Protein AF-A0A6N8UIS8-F1 (afdb_monomer)

Mean predicted aligned error: 8.85 Å

pLDDT: mean 85.46, std 16.37, range [33.53, 98.69]

Structure (mmCIF, N/CA/C/O backbone):
data_AF-A0A6N8UIS8-F1
#
_entry.id   AF-A0A6N8UIS8-F1
#
loop_
_atom_site.group_PDB
_atom_site.id
_atom_site.type_symbol
_atom_site.label_atom_id
_atom_site.label_alt_id
_atom_site.label_comp_id
_atom_site.label_asym_id
_atom_site.label_entity_id
_atom_site.label_seq_id
_atom_site.pdbx_PDB_ins_code
_atom_site.Cartn_x
_atom_site.Cartn_y
_atom_site.Cartn_z
_atom_site.occupancy
_atom_site.B_iso_or_equiv
_atom_site.auth_seq_id
_atom_site.auth_comp_id
_atom_site.auth_asym_id
_atom_site.auth_atom_id
_atom_site.pdbx_PDB_model_num
ATOM 1 N N . MET A 1 1 ? -52.524 -21.883 -40.707 1.00 40.09 1 MET A N 1
ATOM 2 C CA . MET A 1 1 ? -51.375 -22.207 -39.832 1.00 40.09 1 MET A CA 1
ATOM 3 C C . MET A 1 1 ? -50.429 -21.018 -39.835 1.00 40.09 1 MET A C 1
ATOM 5 O O . MET A 1 1 ? -49.731 -20.832 -40.816 1.00 40.09 1 MET A O 1
ATOM 9 N N . CYS A 1 2 ? -50.444 -20.188 -38.792 1.00 39.31 2 CYS A N 1
ATOM 10 C CA . CYS A 1 2 ? -49.499 -19.081 -38.638 1.00 39.31 2 CYS A CA 1
ATOM 11 C C . CYS A 1 2 ? -48.932 -19.180 -37.218 1.00 39.31 2 CYS A C 1
ATOM 13 O O . CYS A 1 2 ? -49.672 -19.015 -36.251 1.00 39.31 2 CYS A O 1
ATOM 15 N N . LYS A 1 3 ? -47.664 -19.587 -37.096 1.00 37.84 3 LYS A N 1
ATOM 16 C CA . LYS A 1 3 ? -46.966 -19.704 -35.810 1.00 37.84 3 LYS A CA 1
ATOM 17 C C . LYS A 1 3 ? -46.517 -18.307 -35.385 1.00 37.84 3 LYS A C 1
ATOM 19 O O . LYS A 1 3 ? -45.746 -17.675 -36.098 1.00 37.84 3 LYS A O 1
ATOM 24 N N . LEU A 1 4 ? -47.013 -17.848 -34.240 1.00 39.16 4 LEU A N 1
ATOM 25 C CA . LEU A 1 4 ? -46.563 -16.630 -33.574 1.00 39.16 4 LEU A CA 1
ATOM 26 C C . LEU A 1 4 ? -45.299 -16.974 -32.768 1.00 39.16 4 LEU A C 1
ATOM 28 O O . LEU A 1 4 ? -45.352 -17.820 -31.876 1.00 39.16 4 LEU A O 1
ATOM 32 N N . LEU A 1 5 ? -44.161 -16.376 -33.123 1.00 39.09 5 LEU A N 1
ATOM 33 C CA . LEU A 1 5 ? -42.883 -16.547 -32.431 1.00 39.09 5 LEU A CA 1
ATOM 34 C C . LEU A 1 5 ? -42.758 -15.447 -31.364 1.00 39.09 5 LEU A C 1
ATOM 36 O O . LEU A 1 5 ? -42.741 -14.266 -31.703 1.00 39.09 5 LEU A O 1
ATOM 40 N N . TRP A 1 6 ? -42.689 -15.822 -30.087 1.00 38.41 6 TRP A N 1
ATOM 41 C CA . TRP A 1 6 ? -42.387 -14.900 -28.990 1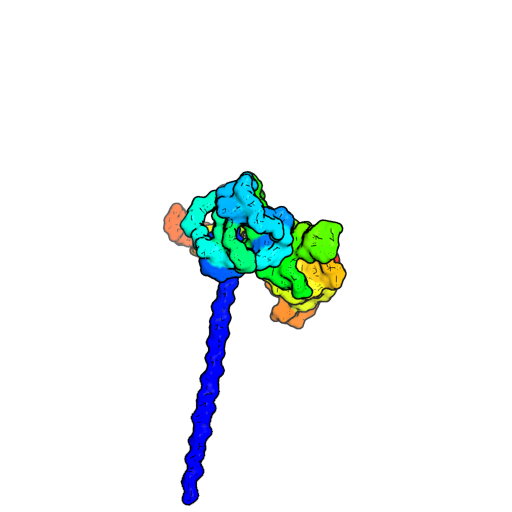.00 38.41 6 TRP A CA 1
ATOM 42 C C . TRP A 1 6 ? -40.868 -14.773 -28.838 1.00 38.41 6 TRP A C 1
ATOM 44 O O . TRP A 1 6 ? -40.194 -15.758 -28.544 1.00 38.41 6 TRP A O 1
ATOM 54 N N . ILE A 1 7 ? -40.331 -13.568 -29.034 1.00 42.47 7 ILE A N 1
ATOM 55 C CA . ILE A 1 7 ? -38.941 -13.235 -28.704 1.00 42.47 7 ILE A CA 1
ATOM 56 C C . ILE A 1 7 ? -38.938 -12.684 -27.277 1.00 42.47 7 ILE A C 1
ATOM 58 O O . ILE A 1 7 ? -39.432 -11.587 -27.026 1.00 42.47 7 ILE A O 1
ATOM 62 N N . ILE A 1 8 ? -38.404 -13.464 -26.338 1.00 44.41 8 ILE A N 1
ATOM 63 C CA . ILE A 1 8 ? -38.113 -13.019 -24.973 1.00 44.41 8 ILE A CA 1
ATOM 64 C C . ILE A 1 8 ? -36.760 -12.301 -25.022 1.00 44.41 8 ILE A C 1
ATOM 66 O O . ILE A 1 8 ? -35.718 -12.937 -25.173 1.00 44.41 8 ILE A O 1
ATOM 70 N N . LEU A 1 9 ? -36.779 -10.972 -24.923 1.00 41.50 9 LEU A N 1
ATOM 71 C CA . LEU A 1 9 ? -35.584 -10.157 -24.710 1.00 41.50 9 LEU A CA 1
ATOM 72 C C . LEU A 1 9 ? -35.175 -10.269 -23.235 1.00 41.50 9 LEU A C 1
ATOM 74 O O . LEU A 1 9 ? -35.757 -9.624 -22.365 1.00 41.50 9 LEU A O 1
ATOM 78 N N . ALA A 1 10 ? -34.178 -11.105 -22.950 1.00 43.25 10 ALA A N 1
ATOM 79 C CA . ALA A 1 10 ? -33.494 -11.103 -21.665 1.00 43.25 10 ALA A CA 1
ATOM 80 C C . ALA A 1 10 ? -32.545 -9.896 -21.622 1.00 43.25 10 ALA A C 1
ATOM 82 O O . ALA A 1 10 ? -31.447 -9.933 -22.175 1.00 43.25 10 ALA A O 1
ATOM 83 N N . PHE A 1 11 ? -32.993 -8.810 -20.993 1.00 39.06 11 PHE A N 1
ATOM 84 C CA . PHE A 1 11 ? -32.157 -7.662 -20.658 1.00 39.06 11 PHE A CA 1
ATOM 85 C C . PHE A 1 11 ? -31.238 -8.074 -19.500 1.00 39.06 11 PHE A C 1
ATOM 87 O O . PHE A 1 11 ? -31.606 -7.999 -18.329 1.00 39.06 11 PHE A O 1
ATOM 94 N N . TRP A 1 12 ? -30.055 -8.590 -19.831 1.00 41.59 12 TRP A N 1
ATOM 95 C CA . TRP A 1 12 ? -28.974 -8.753 -18.866 1.00 41.59 12 TRP A CA 1
ATOM 96 C C . TRP A 1 12 ? -28.452 -7.356 -18.547 1.00 41.59 12 TRP A C 1
ATOM 98 O O . TRP A 1 12 ? -27.696 -6.773 -19.321 1.00 41.59 12 TRP A O 1
ATOM 108 N N . GLY A 1 13 ? -28.922 -6.792 -17.435 1.00 42.41 13 GLY A N 1
ATOM 109 C CA . GLY A 1 13 ? -28.350 -5.577 -16.880 1.00 42.41 13 GLY A CA 1
ATOM 110 C C . GLY A 1 13 ? -26.886 -5.838 -16.558 1.00 42.41 13 GLY A C 1
ATOM 111 O O . GLY A 1 13 ? -26.572 -6.593 -15.640 1.00 42.41 13 GLY A O 1
ATOM 112 N N . THR A 1 14 ? -25.986 -5.233 -17.325 1.00 40.84 14 THR A N 1
ATOM 113 C CA . THR A 1 14 ? -24.597 -5.078 -16.916 1.00 40.84 14 THR A CA 1
ATOM 114 C C . THR A 1 14 ? -24.607 -4.199 -15.675 1.00 40.84 14 THR A C 1
ATOM 116 O O . THR A 1 14 ? -24.830 -2.991 -15.766 1.00 40.84 14 THR A O 1
ATOM 119 N N . LEU A 1 15 ? -24.422 -4.812 -14.507 1.00 43.19 15 LEU A N 1
ATOM 120 C CA . LEU A 1 15 ? -24.010 -4.088 -13.315 1.00 43.19 15 LEU A CA 1
ATOM 121 C C . LEU A 1 15 ? -22.662 -3.459 -13.658 1.00 43.19 15 LEU A C 1
ATOM 123 O O . LEU A 1 15 ? -21.643 -4.143 -13.719 1.00 43.19 15 LEU A O 1
ATOM 127 N N . ILE A 1 16 ? -22.683 -2.161 -13.944 1.00 40.44 16 ILE A N 1
ATOM 128 C CA . ILE A 1 16 ? -21.487 -1.337 -13.891 1.00 40.44 16 ILE A CA 1
ATOM 129 C C . ILE A 1 16 ? -21.105 -1.349 -12.414 1.00 40.44 16 ILE A C 1
ATOM 131 O O . ILE A 1 16 ? -21.686 -0.624 -11.610 1.00 40.44 16 ILE A O 1
ATOM 135 N N . GLN A 1 17 ? -20.197 -2.245 -12.029 1.00 38.41 17 GLN A N 1
ATOM 136 C CA . GLN A 1 17 ? -19.440 -2.016 -10.814 1.00 38.41 17 GLN A CA 1
ATOM 137 C C . GLN A 1 17 ? -18.603 -0.778 -11.103 1.00 38.41 17 GLN A C 1
ATOM 139 O O . GLN A 1 17 ? -17.643 -0.840 -11.868 1.00 38.41 17 GLN A O 1
ATOM 144 N N . ALA A 1 18 ? -19.021 0.361 -10.555 1.00 34.94 18 ALA A N 1
ATOM 145 C CA . ALA A 1 18 ? -18.090 1.446 -10.336 1.00 34.94 18 ALA A CA 1
ATOM 146 C C . ALA A 1 18 ? -16.980 0.851 -9.465 1.00 34.94 18 ALA A C 1
ATOM 148 O O . ALA A 1 18 ? -17.237 0.431 -8.335 1.00 34.94 18 ALA A O 1
ATOM 149 N N . GLN A 1 19 ? -15.784 0.706 -10.030 1.00 41.16 19 GLN A N 1
ATOM 150 C CA . GLN A 1 19 ? -14.596 0.533 -9.214 1.00 41.16 19 GLN A CA 1
ATOM 151 C C . GLN A 1 19 ? -14.498 1.845 -8.439 1.00 41.16 19 GLN A C 1
ATOM 153 O O . GLN A 1 19 ? -14.274 2.899 -9.026 1.00 41.16 19 GLN A O 1
ATOM 158 N N . ASN A 1 20 ? -14.832 1.813 -7.149 1.00 48.28 20 ASN A N 1
ATOM 159 C CA . ASN A 1 20 ? -14.385 2.877 -6.270 1.00 48.28 20 ASN A CA 1
ATOM 160 C C . ASN A 1 20 ? -12.870 2.730 -6.256 1.00 48.28 20 ASN A C 1
ATOM 162 O O . ASN A 1 20 ? -12.359 1.778 -5.664 1.00 48.28 20 ASN A O 1
ATOM 166 N N . ASP A 1 21 ? -12.181 3.616 -6.966 1.00 57.53 21 ASP A N 1
ATOM 167 C CA . ASP A 1 21 ? -10.732 3.711 -6.902 1.00 57.53 21 ASP A CA 1
ATOM 168 C C . ASP A 1 21 ? -10.380 4.210 -5.498 1.00 57.53 21 ASP A C 1
ATOM 170 O O . ASP A 1 21 ? -10.306 5.406 -5.232 1.00 57.53 21 ASP A O 1
ATOM 174 N N . GLU A 1 22 ? -10.275 3.276 -4.553 1.00 75.88 22 GLU A N 1
ATOM 175 C CA . GLU A 1 22 ? -9.828 3.563 -3.197 1.00 75.88 22 GLU A CA 1
ATOM 176 C C . GLU A 1 22 ? -8.329 3.870 -3.273 1.00 75.88 22 GLU A C 1
ATOM 178 O O . GLU A 1 22 ? -7.521 3.013 -3.644 1.00 75.88 22 GLU A O 1
ATOM 183 N N . TYR A 1 23 ? -7.975 5.119 -2.980 1.00 86.56 23 TYR A N 1
ATOM 184 C CA . TYR A 1 23 ? -6.602 5.602 -2.951 1.00 86.56 23 TYR A CA 1
ATOM 185 C C . TYR A 1 23 ? -6.175 5.888 -1.512 1.00 86.56 23 TYR A C 1
ATOM 187 O O . TYR A 1 23 ? -6.947 6.340 -0.668 1.00 86.56 23 TYR A O 1
ATOM 195 N N . ILE A 1 24 ? -4.900 5.654 -1.247 1.00 90.94 24 ILE A N 1
ATOM 196 C CA . ILE A 1 24 ? -4.218 6.058 -0.028 1.00 90.94 24 ILE A CA 1
ATOM 197 C C . ILE A 1 24 ? -3.803 7.518 -0.215 1.00 90.94 24 ILE A C 1
ATOM 199 O O . ILE A 1 24 ? -3.084 7.843 -1.159 1.00 90.94 24 ILE A O 1
ATOM 203 N N . SER A 1 25 ? -4.227 8.395 0.691 1.00 89.00 25 SER A N 1
ATOM 204 C CA . SER A 1 25 ? -3.821 9.802 0.700 1.00 89.00 25 SER A CA 1
ATOM 205 C C . SER A 1 25 ? -3.310 10.211 2.074 1.00 89.00 25 SER A C 1
ATOM 207 O O . SER A 1 25 ? -3.818 9.748 3.097 1.00 89.00 25 SER A O 1
ATOM 209 N N . VAL A 1 26 ? -2.342 11.130 2.098 1.00 86.94 26 VAL A N 1
ATOM 210 C CA . VAL A 1 26 ? -1.934 11.838 3.326 1.00 86.94 26 VAL A CA 1
ATOM 211 C C . VAL A 1 26 ? -3.052 12.730 3.888 1.00 86.94 26 VAL A C 1
ATOM 213 O O . VAL A 1 26 ? -2.991 13.117 5.052 1.00 86.94 26 VAL A O 1
ATOM 216 N N . TYR A 1 27 ? -4.087 13.010 3.089 1.00 86.69 27 TYR A N 1
ATOM 217 C CA . TYR A 1 27 ? -5.317 13.694 3.483 1.00 86.69 27 TYR A CA 1
ATOM 218 C C . TYR A 1 27 ? -6.509 12.735 3.325 1.00 86.69 27 TYR A C 1
ATOM 220 O O . TYR A 1 27 ? -7.252 12.819 2.344 1.00 86.69 27 TYR A O 1
ATOM 228 N N . PRO A 1 28 ? -6.686 11.769 4.245 1.00 87.62 28 PRO A N 1
ATOM 229 C CA . PRO A 1 28 ? -7.676 10.718 4.067 1.00 87.62 28 PRO A CA 1
ATOM 230 C C . PRO A 1 28 ? -9.105 11.262 4.126 1.00 87.62 28 PRO A C 1
ATOM 232 O O . PRO A 1 28 ? -9.502 11.927 5.088 1.00 87.62 28 PRO A O 1
ATOM 235 N N . ALA A 1 29 ? -9.889 10.915 3.106 1.00 87.88 29 ALA A N 1
ATOM 236 C CA . ALA A 1 29 ? -11.312 11.202 3.027 1.00 87.88 29 ALA A CA 1
ATOM 237 C C . ALA A 1 29 ? -12.117 9.918 3.269 1.00 87.88 29 ALA A C 1
ATOM 239 O O . ALA A 1 29 ? -11.925 8.898 2.612 1.00 87.88 29 ALA A O 1
ATOM 240 N N . PHE A 1 30 ? -13.030 9.995 4.223 1.00 90.25 30 PHE A N 1
ATOM 241 C CA . PHE A 1 30 ? -13.990 8.984 4.617 1.00 90.25 30 PHE A CA 1
ATOM 242 C C . PHE A 1 30 ? -15.388 9.497 4.297 1.00 90.25 30 PHE A C 1
ATOM 244 O O . PHE A 1 30 ? -15.743 10.629 4.628 1.00 90.25 30 PHE A O 1
ATOM 251 N N . THR A 1 31 ? -16.191 8.644 3.674 1.00 91.81 31 THR A N 1
ATOM 252 C CA . THR A 1 31 ? -17.549 8.994 3.242 1.00 91.81 31 THR A CA 1
ATOM 253 C C . THR A 1 31 ? -18.590 8.192 4.013 1.00 91.81 31 THR A C 1
ATOM 255 O O . THR A 1 31 ? -18.389 7.021 4.333 1.00 91.81 31 THR A O 1
ATOM 258 N N . THR A 1 32 ? -19.725 8.802 4.337 1.00 94.81 32 THR A N 1
ATOM 259 C CA . THR A 1 32 ? -20.834 8.169 5.042 1.00 94.81 32 THR A CA 1
ATOM 260 C C . THR A 1 32 ? -21.260 6.895 4.315 1.00 94.81 32 THR A C 1
ATOM 262 O O . THR A 1 32 ? -21.464 6.868 3.105 1.00 94.81 32 THR A O 1
ATOM 265 N N . SER A 1 33 ? -21.473 5.831 5.088 1.00 95.12 33 SER A N 1
ATOM 266 C CA . SER A 1 33 ? -21.776 4.471 4.622 1.00 95.12 33 SER A CA 1
ATOM 267 C C . SER A 1 33 ? -20.612 3.714 3.972 1.00 95.12 33 SER A C 1
ATOM 269 O O . SER A 1 33 ? -20.805 2.551 3.616 1.00 95.12 33 SER A O 1
ATOM 271 N N . GLN A 1 34 ? -19.411 4.295 3.869 1.00 93.75 34 GLN A N 1
ATOM 272 C CA . GLN A 1 34 ? -18.209 3.550 3.492 1.00 93.75 34 GLN A CA 1
ATOM 273 C C . GLN A 1 34 ? -17.930 2.457 4.526 1.00 93.75 34 GLN A C 1
ATOM 275 O O . GLN A 1 34 ? -17.940 2.707 5.737 1.00 93.75 34 GLN A O 1
ATOM 280 N N . GLN A 1 35 ? -17.667 1.245 4.042 1.00 95.88 35 GLN A N 1
ATOM 281 C CA . GLN A 1 35 ? -17.088 0.194 4.864 1.00 95.88 35 GLN A CA 1
ATOM 282 C C . GLN A 1 35 ? -15.571 0.355 4.873 1.00 95.88 35 GLN A C 1
ATOM 284 O O . GLN A 1 35 ? -14.947 0.391 3.820 1.00 95.88 35 GLN A O 1
ATOM 289 N N . ILE A 1 36 ? -14.997 0.418 6.066 1.00 96.19 36 ILE A N 1
ATOM 290 C CA . ILE A 1 36 ? -13.559 0.506 6.309 1.00 96.19 36 ILE A CA 1
ATOM 291 C C . ILE A 1 36 ? -13.153 -0.577 7.308 1.00 96.19 36 ILE A C 1
ATOM 293 O O . ILE A 1 36 ? -13.998 -1.163 7.987 1.00 96.19 36 ILE A O 1
ATOM 297 N N . TYR A 1 37 ? -11.858 -0.841 7.419 1.00 98.06 37 TYR A N 1
ATOM 298 C CA . TYR A 1 37 ? -11.321 -1.832 8.342 1.00 98.06 37 TYR A CA 1
ATOM 299 C C . TYR A 1 37 ? -10.377 -1.187 9.345 1.00 98.06 37 TYR A C 1
ATOM 301 O O . TYR A 1 37 ? -9.708 -0.195 9.055 1.00 98.06 37 TYR A O 1
ATOM 309 N N . LEU A 1 38 ? -10.316 -1.755 10.545 1.00 98.31 38 LEU A N 1
ATOM 310 C CA . LEU A 1 38 ? -9.373 -1.313 11.561 1.00 98.31 38 LEU A CA 1
ATOM 311 C C . LEU A 1 38 ? -7.939 -1.712 11.172 1.00 98.31 38 LEU A C 1
ATOM 313 O O . LEU A 1 38 ? -7.651 -2.887 10.967 1.00 98.31 38 LEU A O 1
ATOM 317 N N . PHE A 1 39 ? -7.035 -0.739 11.116 1.00 98.56 39 PHE A N 1
ATOM 318 C CA . PHE A 1 39 ? -5.592 -0.950 10.981 1.00 98.56 39 PHE A CA 1
ATOM 319 C C . PHE A 1 39 ? -4.923 -1.220 12.341 1.00 98.56 39 PHE A C 1
ATOM 321 O O . PHE A 1 39 ? -3.966 -1.991 12.445 1.00 98.56 39 PHE A O 1
ATOM 328 N N . GLY A 1 40 ? -5.406 -0.563 13.399 1.00 97.62 40 GLY A N 1
ATOM 329 C CA . GLY A 1 40 ? -4.957 -0.791 14.774 1.00 97.62 40 GLY A CA 1
ATOM 330 C C . GLY A 1 40 ? -5.340 -2.173 15.308 1.00 97.62 40 GLY A C 1
ATOM 331 O O . GLY A 1 40 ? -6.260 -2.796 14.800 1.00 97.62 40 GLY A O 1
ATOM 332 N N . ASP A 1 41 ? -4.670 -2.627 16.365 1.00 97.75 41 ASP A N 1
ATOM 333 C CA . ASP A 1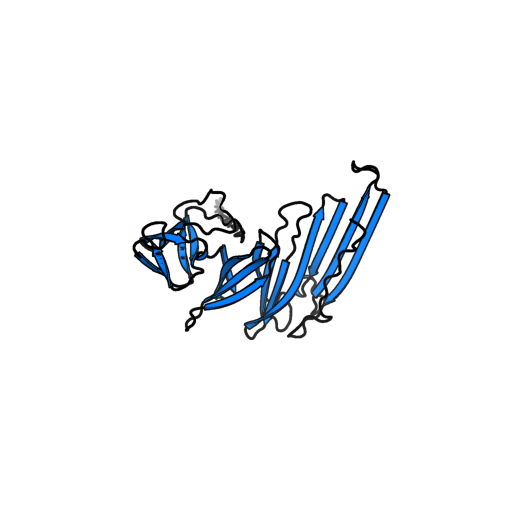 41 ? -5.094 -3.785 17.161 1.00 97.75 41 ASP A CA 1
ATOM 334 C C . ASP A 1 41 ? -5.374 -3.341 18.602 1.00 97.75 41 ASP A C 1
ATOM 336 O O . ASP A 1 41 ? -4.787 -2.365 19.075 1.00 97.75 41 ASP A O 1
ATOM 340 N N . GLN A 1 42 ? -6.290 -4.032 19.283 1.00 97.19 42 GLN A N 1
ATOM 341 C CA . GLN A 1 42 ? -6.763 -3.694 20.631 1.00 97.19 42 GLN A CA 1
ATOM 342 C C . GLN A 1 42 ? -7.219 -2.225 20.773 1.00 97.19 42 GLN A C 1
ATOM 344 O O . GLN A 1 42 ? -6.974 -1.561 21.784 1.00 97.19 42 GLN A O 1
ATOM 349 N N . VAL A 1 43 ? -7.907 -1.692 19.760 1.00 98.25 43 VAL A N 1
ATOM 350 C CA . VAL A 1 43 ? -8.341 -0.288 19.732 1.00 98.25 43 VAL A CA 1
ATOM 351 C C . VAL A 1 43 ? -9.671 -0.129 20.455 1.00 98.25 43 VAL A C 1
ATOM 353 O O . VAL A 1 43 ? -10.646 -0.825 20.184 1.00 98.25 43 VAL A O 1
ATOM 356 N N . HIS A 1 44 ? -9.746 0.834 21.366 1.00 98.50 44 HIS A N 1
ATOM 357 C CA . HIS A 1 44 ? -10.987 1.144 22.066 1.00 98.50 44 HIS A CA 1
ATOM 358 C C . HIS A 1 44 ? -11.933 1.964 21.180 1.00 98.50 44 HIS A C 1
ATOM 360 O O . HIS A 1 44 ? -11.605 3.095 20.826 1.00 98.50 44 HIS A O 1
ATOM 366 N N . LEU A 1 45 ? -13.145 1.456 20.934 1.00 98.69 45 LEU A N 1
ATOM 367 C CA . LEU A 1 45 ? -14.258 2.267 20.433 1.00 98.69 45 LEU A CA 1
ATOM 368 C C . LEU A 1 45 ? -14.736 3.186 21.557 1.00 98.69 45 LEU A C 1
ATOM 370 O O . LEU A 1 45 ? -15.136 2.711 22.625 1.00 98.69 45 LEU A O 1
ATOM 374 N N . ARG A 1 46 ? -14.672 4.496 21.336 1.00 98.62 46 ARG A N 1
ATOM 375 C CA . ARG A 1 46 ? -14.927 5.518 22.355 1.00 98.62 46 ARG A CA 1
ATOM 376 C C . ARG A 1 46 ? -16.336 6.092 22.245 1.00 98.62 46 ARG A C 1
ATOM 378 O O . ARG A 1 46 ? -16.886 6.177 21.155 1.00 98.62 46 ARG A O 1
ATOM 385 N N . SER A 1 47 ? -16.936 6.481 23.368 1.00 98.38 47 SER A N 1
ATOM 386 C CA . SER A 1 47 ? -18.271 7.098 23.375 1.00 98.38 47 SER A CA 1
ATOM 387 C C . SER A 1 47 ? -18.275 8.558 22.919 1.00 98.38 47 SER A C 1
ATOM 389 O O . SER A 1 47 ? -19.313 9.063 22.516 1.00 98.38 47 SER A O 1
ATOM 391 N N . GLU A 1 48 ? -17.131 9.236 23.012 1.00 98.19 48 GLU A N 1
ATOM 392 C CA . GLU A 1 48 ? -16.923 10.631 22.613 1.00 98.19 48 GLU A CA 1
ATOM 393 C C . GLU A 1 48 ? -15.591 10.746 21.845 1.00 98.19 48 GLU A C 1
ATOM 395 O O . GLU A 1 48 ? -14.717 9.894 22.043 1.00 98.19 48 GLU A O 1
ATOM 400 N N . PRO A 1 49 ? -15.388 11.788 21.015 1.00 96.88 49 PRO A N 1
ATOM 401 C CA . PRO A 1 49 ? -14.160 12.002 20.243 1.00 96.88 49 PRO A CA 1
ATOM 402 C C . PRO A 1 49 ? -12.996 12.500 21.124 1.00 96.88 49 PRO A C 1
ATOM 404 O O . PRO A 1 49 ? -12.468 13.596 20.946 1.00 96.88 49 PRO A O 1
ATOM 407 N N . LYS A 1 50 ? -12.618 11.707 22.131 1.00 96.50 50 LYS A N 1
ATOM 408 C CA . LYS A 1 50 ? -11.498 11.962 23.048 1.00 96.50 50 LYS A CA 1
ATOM 409 C C . LYS A 1 50 ? -10.987 10.666 23.682 1.00 96.50 50 LYS A C 1
ATOM 411 O O . LYS A 1 50 ? -11.746 9.714 23.899 1.00 96.50 50 LYS A O 1
ATOM 416 N N . SER A 1 51 ? -9.691 10.632 23.990 1.00 94.00 51 SER A N 1
ATOM 417 C CA . SER A 1 51 ? -8.954 9.416 24.371 1.00 94.00 51 SER A CA 1
ATOM 418 C C . SER A 1 51 ? -9.322 8.859 25.748 1.00 94.00 51 SER A C 1
ATOM 420 O O . SER A 1 51 ? -9.191 7.656 25.971 1.00 94.00 51 SER A O 1
ATOM 422 N N . ASP A 1 52 ? -9.812 9.703 26.651 1.00 95.50 52 ASP A N 1
ATOM 423 C CA . ASP A 1 52 ? -10.175 9.374 28.033 1.00 95.50 52 ASP A CA 1
ATOM 424 C C . ASP A 1 52 ? -11.671 9.060 28.222 1.00 95.50 52 ASP A C 1
ATOM 426 O O . ASP A 1 52 ? -12.102 8.700 29.318 1.00 95.50 52 ASP A O 1
ATOM 430 N N . SER A 1 53 ? -12.475 9.151 27.159 1.00 98.00 53 SER A N 1
ATOM 431 C CA . SER A 1 53 ? -13.898 8.816 27.221 1.00 98.00 53 SER A CA 1
ATOM 432 C C . SER A 1 53 ? -14.137 7.316 27.422 1.00 98.00 53 SER A C 1
ATOM 434 O O . SER A 1 53 ? -13.253 6.469 27.234 1.00 98.00 53 SER A O 1
ATOM 436 N N . LYS A 1 54 ? -15.371 6.965 27.801 1.00 98.06 54 LYS A N 1
ATOM 437 C CA . LYS A 1 54 ? -15.775 5.582 28.060 1.00 98.06 54 LYS A CA 1
ATOM 438 C C . LYS A 1 54 ? -15.488 4.699 26.841 1.00 98.06 54 LYS A C 1
ATOM 440 O O . LYS A 1 54 ? -15.949 4.973 25.735 1.00 98.06 54 LYS A O 1
ATOM 445 N N . SER A 1 55 ? -14.776 3.596 27.065 1.00 98.19 55 SER A N 1
ATOM 446 C CA . SER A 1 55 ? -14.647 2.535 26.066 1.00 98.19 55 SER A CA 1
ATOM 447 C C . SER A 1 55 ? -15.951 1.737 25.991 1.00 98.19 55 SER A C 1
ATOM 449 O O . SER A 1 55 ? -16.421 1.190 26.989 1.00 98.19 55 SER A O 1
ATOM 451 N N . LEU A 1 56 ? -16.554 1.703 24.804 1.00 98.31 56 LEU A N 1
ATOM 452 C CA . LEU A 1 56 ? -17.769 0.947 24.493 1.00 98.31 56 LEU A CA 1
ATOM 453 C C . LEU A 1 56 ? -17.466 -0.523 24.171 1.00 98.31 56 LEU A C 1
ATOM 455 O O . LEU A 1 56 ? -18.290 -1.409 24.421 1.00 98.31 56 LEU A O 1
ATOM 459 N N . THR A 1 57 ? -16.304 -0.764 23.564 1.00 98.50 57 THR A N 1
ATOM 460 C CA . THR A 1 57 ? -15.717 -2.076 23.278 1.00 98.50 57 THR A CA 1
ATOM 461 C C . THR A 1 57 ? -14.241 -1.907 22.905 1.00 98.50 57 THR A C 1
ATOM 463 O O . THR A 1 57 ? -13.793 -0.784 22.654 1.00 98.50 57 THR A O 1
ATOM 466 N N . VAL A 1 58 ? -13.509 -3.017 22.852 1.00 98.31 58 VAL A N 1
ATOM 467 C CA . VAL A 1 58 ? -12.178 -3.119 22.238 1.00 98.31 58 VAL A CA 1
ATOM 468 C C . VAL A 1 58 ? -12.326 -3.860 20.909 1.00 98.31 58 VAL A C 1
ATOM 470 O O . VAL A 1 58 ? -13.164 -4.758 20.808 1.00 98.31 58 VAL A O 1
ATOM 473 N N . LEU A 1 59 ? -11.579 -3.431 19.898 1.00 98.25 59 LEU A N 1
ATOM 474 C CA . LEU A 1 59 ? -11.624 -3.932 18.531 1.00 98.25 59 LEU A CA 1
ATOM 475 C C . LEU A 1 59 ? -10.259 -4.499 18.137 1.00 98.25 59 LEU A C 1
ATOM 477 O O . LEU A 1 59 ? -9.225 -3.902 18.440 1.00 98.25 59 LEU A O 1
ATOM 481 N N . GLU A 1 60 ? -10.278 -5.630 17.445 1.00 97.50 60 GLU A N 1
ATOM 482 C CA . GLU A 1 60 ? -9.088 -6.274 16.885 1.00 97.50 60 GLU A CA 1
ATOM 483 C C . GLU A 1 60 ? -8.823 -5.764 15.466 1.00 97.50 60 GLU A C 1
ATOM 485 O O . GLU A 1 60 ? -9.744 -5.290 14.784 1.00 97.50 60 GLU A O 1
ATOM 490 N N . ILE A 1 61 ? -7.575 -5.875 15.011 1.00 98.19 61 ILE A N 1
ATOM 491 C CA . ILE A 1 61 ? -7.203 -5.535 13.632 1.00 98.19 61 ILE A CA 1
ATOM 492 C C . ILE A 1 61 ? -8.122 -6.225 12.616 1.00 98.19 61 ILE A C 1
ATOM 494 O O . ILE A 1 61 ? -8.497 -7.386 12.763 1.00 98.19 61 ILE A O 1
ATOM 498 N N . GLY A 1 62 ? -8.511 -5.493 11.575 1.00 97.94 62 GLY A N 1
ATOM 499 C CA . GLY A 1 62 ? -9.426 -5.978 10.551 1.00 97.94 62 GLY A CA 1
ATOM 500 C C . GLY A 1 62 ? -10.897 -5.992 10.956 1.00 97.94 62 GLY A C 1
ATOM 501 O O . GLY A 1 62 ? -11.727 -6.458 10.179 1.00 97.94 62 GLY A O 1
ATOM 502 N N . SER A 1 63 ? -11.258 -5.465 12.132 1.00 98.38 63 SER A N 1
ATOM 503 C CA . SER A 1 63 ? -12.666 -5.255 12.483 1.00 98.38 63 SER A CA 1
ATOM 504 C C . SER A 1 63 ? -13.346 -4.368 11.425 1.00 98.38 63 SER A C 1
ATOM 506 O O . SER A 1 63 ? -12.852 -3.263 11.179 1.00 98.38 63 SER A O 1
ATOM 508 N N . PRO A 1 64 ? -14.457 -4.809 10.804 1.00 98.25 64 PRO A N 1
ATOM 509 C CA . PRO A 1 64 ? -15.174 -4.009 9.820 1.00 98.25 64 PRO A CA 1
ATOM 510 C C . PRO A 1 64 ? -15.976 -2.905 10.512 1.00 98.25 64 PRO A C 1
ATOM 512 O O . PRO A 1 64 ? -16.676 -3.139 11.499 1.00 98.25 64 PRO A O 1
ATOM 515 N N . LEU A 1 65 ? -15.897 -1.698 9.972 1.00 98.44 65 LEU A N 1
ATOM 516 C CA . LEU A 1 65 ? -16.532 -0.494 10.486 1.00 98.44 65 LEU A CA 1
ATOM 517 C C . LEU A 1 65 ? -17.313 0.181 9.365 1.00 98.44 65 LEU A C 1
ATOM 519 O O . LEU A 1 65 ? -16.902 0.147 8.209 1.00 98.44 65 LEU A O 1
ATOM 523 N N . ILE A 1 66 ? -18.424 0.824 9.711 1.00 98.31 66 ILE A N 1
ATOM 524 C CA . ILE A 1 66 ? -19.165 1.683 8.785 1.00 98.31 66 ILE A CA 1
ATOM 525 C C . ILE A 1 66 ? -18.981 3.133 9.214 1.00 98.31 66 ILE A C 1
ATOM 527 O O . ILE A 1 66 ? -19.292 3.472 10.358 1.00 98.31 66 ILE A O 1
ATOM 531 N N . ILE A 1 67 ? -18.509 3.984 8.308 1.00 97.25 67 ILE A N 1
ATOM 532 C CA . ILE A 1 67 ? -18.414 5.430 8.525 1.00 97.25 67 ILE A CA 1
ATOM 533 C C . ILE A 1 67 ? -19.825 6.011 8.650 1.00 97.25 67 ILE A C 1
ATOM 535 O O . ILE A 1 67 ? -20.697 5.741 7.820 1.00 97.25 67 ILE A O 1
ATOM 539 N N . LEU A 1 68 ? -20.072 6.791 9.702 1.00 97.31 68 LEU A N 1
ATOM 540 C CA . LEU A 1 68 ? -21.377 7.409 9.945 1.00 97.31 68 LEU A CA 1
ATOM 541 C C . LEU A 1 68 ? -21.455 8.849 9.432 1.00 97.31 68 LEU A C 1
ATOM 543 O O . LEU A 1 68 ? -22.532 9.287 9.035 1.00 97.31 68 LEU A O 1
ATOM 547 N N . GLU A 1 69 ? -20.332 9.559 9.384 1.00 93.69 69 GLU A N 1
ATOM 548 C CA . GLU A 1 69 ? -20.257 10.968 8.992 1.00 93.69 69 GLU A CA 1
ATOM 549 C C . GLU A 1 69 ? -19.068 11.199 8.058 1.00 93.69 69 GLU A C 1
ATOM 551 O O . GLU A 1 69 ? -17.963 10.734 8.347 1.00 93.69 69 GLU A O 1
ATOM 556 N N . ASP A 1 70 ? -19.303 11.933 6.967 1.00 89.88 70 ASP A N 1
ATOM 557 C CA . ASP A 1 70 ? -18.247 12.458 6.102 1.00 89.88 70 ASP A CA 1
ATOM 558 C C . ASP A 1 70 ? -17.264 13.314 6.907 1.00 89.88 70 ASP A C 1
ATOM 560 O O . ASP A 1 70 ? -17.658 14.121 7.757 1.00 89.88 70 ASP A O 1
ATOM 564 N N . ASN A 1 71 ? -15.981 13.233 6.573 1.00 83.62 71 ASN A N 1
ATOM 565 C CA . ASN A 1 71 ? -14.947 14.085 7.152 1.00 83.62 71 ASN A CA 1
ATOM 566 C C . ASN A 1 71 ? -14.461 15.124 6.117 1.00 83.62 71 ASN A C 1
ATOM 568 O O . ASN A 1 71 ? -13.310 15.151 5.705 1.00 83.62 71 ASN A O 1
ATOM 572 N N . ASN A 1 72 ? -15.341 16.046 5.723 1.00 63.94 72 ASN A N 1
ATOM 573 C CA . ASN A 1 72 ? -15.046 17.078 4.710 1.00 63.94 72 ASN A CA 1
ATOM 574 C C . ASN A 1 72 ? -14.132 18.226 5.205 1.00 63.94 72 ASN A C 1
ATOM 576 O O . ASN A 1 72 ? -14.185 19.335 4.674 1.00 63.94 72 ASN A O 1
ATOM 580 N N . GLN A 1 73 ? -13.346 18.015 6.262 1.00 59.53 73 GLN A N 1
ATOM 581 C CA . GLN A 1 73 ? -12.490 19.052 6.845 1.00 59.53 73 GLN A CA 1
ATOM 582 C C . GLN A 1 73 ? -11.065 18.950 6.290 1.00 59.53 73 GLN A C 1
ATOM 584 O O . GLN A 1 73 ? -10.548 17.855 6.081 1.00 59.53 73 GLN A O 1
ATOM 589 N N . ASN A 1 74 ? -10.409 20.101 6.111 1.00 64.06 74 ASN A N 1
ATOM 590 C CA . ASN A 1 74 ? -8.983 20.180 5.789 1.00 64.06 74 ASN A CA 1
ATOM 591 C C . ASN A 1 74 ? -8.159 19.770 7.019 1.00 64.06 74 ASN A C 1
ATOM 593 O O . ASN A 1 74 ? -7.712 20.624 7.787 1.00 64.06 74 ASN A O 1
ATOM 597 N N . TYR A 1 75 ? -8.006 18.468 7.246 1.00 71.75 75 TYR A N 1
ATOM 598 C CA . TYR A 1 75 ? -7.127 17.958 8.292 1.00 71.75 75 TYR A CA 1
ATOM 599 C C . TYR A 1 75 ? -5.665 18.155 7.900 1.00 71.75 75 TYR A C 1
ATOM 601 O O . TYR A 1 75 ? -5.297 18.055 6.729 1.00 71.75 75 TYR A O 1
ATOM 609 N N . SER A 1 76 ? -4.820 18.428 8.893 1.00 72.50 76 SER A N 1
ATOM 610 C CA . SER A 1 76 ? -3.377 18.364 8.686 1.00 72.50 76 SER A CA 1
ATOM 611 C C . SER A 1 76 ? -2.964 16.913 8.448 1.00 72.50 76 SER A C 1
ATOM 613 O O . SER A 1 76 ? -3.463 16.011 9.120 1.00 72.50 76 SER A O 1
ATOM 615 N N . LYS A 1 77 ? -1.994 16.695 7.555 1.00 72.75 77 LYS A N 1
ATOM 616 C CA . LYS A 1 77 ? -1.340 15.389 7.373 1.00 72.75 77 LYS A CA 1
ATOM 617 C C . LYS A 1 77 ? -0.640 14.889 8.652 1.00 72.75 77 LYS A C 1
ATOM 619 O O . LYS A 1 77 ? -0.333 13.703 8.757 1.00 72.75 77 LYS A O 1
ATOM 624 N N . ASP A 1 78 ? -0.385 15.795 9.600 1.00 73.56 78 ASP A N 1
ATOM 625 C CA . ASP A 1 78 ? 0.384 15.543 10.822 1.00 73.56 78 ASP A CA 1
ATOM 626 C C . ASP A 1 78 ? -0.504 15.281 12.052 1.00 73.56 78 ASP A C 1
ATOM 628 O O . ASP A 1 78 ? -0.001 14.888 13.104 1.00 73.56 78 ASP A O 1
ATOM 632 N N . GLU A 1 79 ? -1.826 15.478 11.948 1.00 83.62 79 GLU A N 1
ATOM 633 C CA . GLU A 1 79 ? -2.730 15.374 13.097 1.00 83.62 79 GLU A CA 1
ATOM 634 C C . GLU A 1 79 ? -3.906 14.416 12.843 1.00 83.62 79 GLU A C 1
ATOM 636 O O . GLU A 1 79 ? -4.803 14.706 12.046 1.00 83.62 79 GLU A O 1
ATOM 641 N N . PRO A 1 80 ? -3.962 13.278 13.554 1.00 89.94 80 PRO A N 1
ATOM 642 C CA . PRO A 1 80 ? -5.097 12.374 13.476 1.00 89.94 80 PRO A CA 1
ATOM 643 C C . PRO A 1 80 ? -6.338 12.993 14.125 1.00 89.94 80 PRO A C 1
ATOM 645 O O . PRO A 1 80 ? -6.269 13.685 15.141 1.00 89.94 80 PRO A O 1
ATOM 648 N N . PHE A 1 81 ? -7.500 12.668 13.574 1.00 92.81 81 PHE A N 1
ATOM 649 C CA . PHE A 1 81 ? -8.798 13.191 13.991 1.00 92.81 81 PHE A CA 1
ATOM 650 C C . PHE A 1 81 ? -9.738 12.055 14.387 1.00 92.81 81 PHE A C 1
ATOM 652 O O . PHE A 1 81 ? -9.480 10.881 14.126 1.00 92.81 81 PHE A O 1
ATOM 659 N N . TRP A 1 82 ? -10.837 12.392 15.056 1.00 95.69 82 TRP A N 1
ATOM 660 C CA . TRP A 1 82 ? -11.838 11.409 15.457 1.00 95.69 82 TRP A CA 1
ATOM 661 C C . TRP A 1 82 ? -12.866 11.199 14.355 1.00 95.69 82 TRP A C 1
ATOM 663 O O . TRP A 1 82 ? -13.429 12.156 13.832 1.00 95.69 82 TRP A O 1
ATOM 673 N N . VAL A 1 83 ? -13.136 9.935 14.056 1.00 96.69 83 VAL A N 1
ATOM 674 C CA . VAL A 1 83 ? -14.078 9.495 13.032 1.00 96.69 83 VAL A CA 1
ATOM 675 C C . VAL A 1 83 ? -15.256 8.816 13.712 1.00 96.69 83 VAL A C 1
ATOM 677 O O . VAL A 1 83 ? -15.066 7.912 14.532 1.00 96.69 83 VAL A O 1
ATOM 680 N N . HIS A 1 84 ? -16.471 9.259 13.388 1.00 97.75 84 HIS A N 1
ATOM 681 C CA . HIS A 1 84 ? -17.696 8.639 13.880 1.00 97.75 84 HIS A CA 1
ATOM 682 C C . HIS A 1 84 ? -17.987 7.375 13.063 1.00 97.75 84 HIS A C 1
ATOM 684 O O . HIS A 1 84 ? -18.204 7.429 11.851 1.00 97.75 84 HIS A O 1
ATOM 690 N N . VAL A 1 85 ? -17.972 6.223 13.730 1.00 98.44 85 VAL A N 1
ATOM 691 C CA . VAL A 1 85 ? -18.096 4.907 13.102 1.00 98.44 85 VAL A CA 1
ATOM 692 C C . VAL A 1 85 ? -19.119 4.039 13.820 1.00 98.44 85 VAL A C 1
ATOM 694 O O . VAL A 1 85 ? -19.414 4.211 15.005 1.00 98.44 85 VAL A O 1
ATOM 697 N N . ARG A 1 86 ? -19.628 3.041 13.103 1.00 98.62 86 ARG A N 1
ATOM 698 C CA . ARG A 1 86 ? -20.444 1.963 13.650 1.00 98.62 86 ARG A CA 1
ATOM 699 C C . ARG A 1 86 ? -19.712 0.636 13.547 1.00 98.62 86 ARG A C 1
ATOM 701 O O . ARG A 1 86 ? -19.305 0.232 12.461 1.00 98.62 86 ARG A O 1
ATOM 708 N N . TYR A 1 87 ? -19.636 -0.059 14.674 1.00 98.44 87 TYR A N 1
ATOM 709 C CA . TYR A 1 87 ? -19.221 -1.452 14.774 1.00 98.44 87 TYR A CA 1
ATOM 710 C C . TYR A 1 87 ? -20.408 -2.278 15.271 1.00 98.44 87 TYR A C 1
ATOM 712 O O . TYR A 1 87 ? -20.866 -2.084 16.399 1.00 98.44 87 TYR A O 1
ATOM 720 N N . ASN A 1 88 ? -20.920 -3.189 14.440 1.00 96.44 88 ASN A N 1
ATOM 721 C CA . ASN A 1 88 ? -22.155 -3.936 14.709 1.00 96.44 88 ASN A CA 1
ATOM 722 C C . ASN A 1 88 ? -23.334 -2.999 15.064 1.00 96.44 88 ASN A C 1
ATOM 724 O O . ASN A 1 88 ? -23.789 -2.216 14.222 1.00 96.44 88 ASN A O 1
ATOM 728 N N . ASP A 1 89 ? -23.825 -3.080 16.302 1.00 96.38 89 ASP A N 1
ATOM 729 C CA . ASP A 1 89 ? -24.915 -2.297 16.887 1.00 96.38 89 ASP A CA 1
ATOM 730 C C . ASP A 1 89 ? -24.436 -1.062 17.676 1.00 96.38 89 ASP A C 1
ATOM 732 O O . ASP A 1 89 ? -25.256 -0.288 18.169 1.00 96.38 89 ASP A O 1
ATOM 736 N N . LYS A 1 90 ? -23.119 -0.841 17.786 1.00 98.00 90 LYS A N 1
ATOM 737 C CA . LYS A 1 90 ? -22.525 0.254 18.564 1.00 98.00 90 LYS A CA 1
ATOM 738 C C . LYS A 1 90 ? -22.010 1.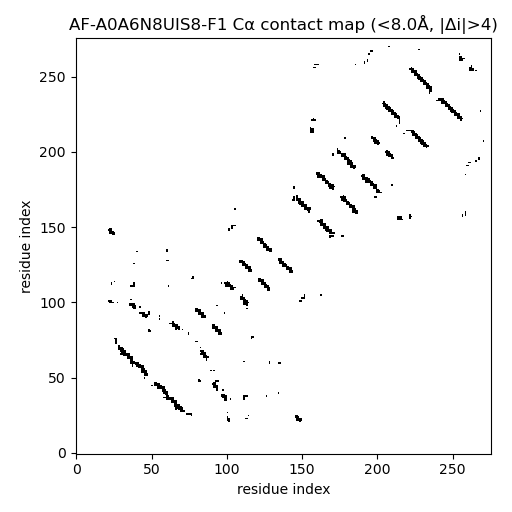366 17.654 1.00 98.00 90 LYS A C 1
ATOM 740 O O . LYS A 1 90 ? -21.150 1.125 16.810 1.00 98.00 90 LYS A O 1
ATOM 745 N N . ALA A 1 91 ? -22.486 2.587 17.877 1.00 98.50 91 ALA A N 1
ATOM 746 C CA . ALA A 1 91 ? -21.913 3.804 17.307 1.00 98.50 91 ALA A CA 1
ATOM 747 C C . ALA A 1 91 ? -20.935 4.445 18.303 1.00 98.50 91 ALA A C 1
ATOM 749 O O . ALA A 1 91 ? -21.201 4.472 19.508 1.00 98.50 91 ALA A O 1
ATOM 750 N N . GLY A 1 92 ? -19.799 4.929 17.812 1.00 98.44 92 GLY A N 1
ATOM 751 C CA . GLY A 1 92 ? -18.771 5.570 18.624 1.00 98.44 92 GLY A CA 1
ATOM 752 C C . GLY A 1 92 ? -17.642 6.137 17.774 1.00 98.44 92 GLY A C 1
ATOM 753 O O . GLY A 1 92 ? -17.735 6.199 16.554 1.00 98.44 92 GLY A O 1
ATOM 754 N N . TYR A 1 93 ? -16.556 6.539 18.418 1.00 98.56 93 TYR A N 1
ATOM 755 C CA . TYR A 1 93 ? -15.460 7.253 17.779 1.00 98.56 93 TYR A CA 1
ATOM 756 C C . TYR A 1 93 ? -14.168 6.435 17.805 1.00 98.56 93 TYR A C 1
ATOM 758 O O . TYR A 1 93 ? -13.819 5.824 18.821 1.00 98.56 93 TYR A O 1
ATOM 766 N N . ILE A 1 94 ? -13.450 6.450 16.685 1.00 98.19 94 ILE A N 1
ATOM 767 C CA . ILE A 1 94 ? -12.107 5.883 16.506 1.00 98.19 94 ILE A CA 1
ATOM 768 C C . ILE A 1 94 ? -11.214 6.988 15.942 1.00 98.19 94 ILE A C 1
ATOM 770 O O . ILE A 1 94 ? -11.680 7.808 15.155 1.00 98.19 94 ILE A O 1
ATOM 774 N N . ARG A 1 95 ? -9.944 7.050 16.349 1.00 96.50 95 ARG A N 1
ATOM 775 C CA . ARG A 1 95 ? -9.001 7.980 15.717 1.00 96.50 95 ARG A CA 1
ATOM 776 C C . ARG A 1 95 ? -8.591 7.482 14.329 1.00 96.50 95 ARG A C 1
ATOM 778 O O . ARG A 1 95 ? -8.395 6.281 14.151 1.00 96.50 95 ARG A O 1
ATOM 785 N N . SER A 1 96 ? -8.435 8.395 13.376 1.00 94.75 96 SER A N 1
ATOM 786 C CA . SER A 1 96 ? -8.143 8.091 11.971 1.00 94.75 96 SER A CA 1
ATOM 787 C C . SER A 1 96 ? -6.856 7.285 11.767 1.00 94.75 96 SER A C 1
ATOM 789 O O . SER A 1 96 ? -6.815 6.441 10.878 1.00 94.75 96 SER A O 1
ATOM 791 N N . ASP A 1 97 ? -5.853 7.436 12.639 1.00 94.81 97 ASP A N 1
ATOM 792 C CA . ASP A 1 97 ? -4.601 6.665 12.607 1.00 94.81 97 ASP A CA 1
ATOM 793 C C . ASP A 1 97 ? -4.787 5.161 12.892 1.00 94.81 97 ASP A C 1
ATOM 795 O O . ASP A 1 97 ? -3.912 4.347 12.587 1.00 94.81 97 ASP A O 1
ATOM 799 N N . PHE A 1 98 ? -5.950 4.755 13.410 1.00 97.69 98 PHE A N 1
ATOM 800 C CA . PHE A 1 98 ? -6.315 3.349 13.591 1.00 97.69 98 PHE A CA 1
ATOM 801 C C . PHE A 1 98 ? -7.169 2.769 12.461 1.00 97.69 98 PHE A C 1
ATOM 803 O O . PHE A 1 98 ? -7.510 1.588 12.533 1.00 97.69 98 PHE A O 1
ATOM 810 N N . LEU A 1 99 ? -7.524 3.550 11.441 1.00 97.38 99 LEU A N 1
ATOM 811 C CA . LEU A 1 99 ? -8.338 3.106 10.309 1.00 97.38 99 LEU A CA 1
ATOM 812 C C . LEU A 1 99 ? -7.457 2.813 9.093 1.00 97.38 99 LEU A C 1
ATOM 814 O O . LEU A 1 99 ? -6.510 3.543 8.825 1.00 97.38 99 LEU A O 1
ATOM 818 N N . SER A 1 100 ? -7.766 1.743 8.368 1.00 97.38 100 SER A N 1
ATOM 819 C CA . SER A 1 100 ? -7.044 1.371 7.151 1.00 97.38 100 SER A CA 1
ATOM 820 C C . SER A 1 100 ? -7.379 2.333 6.017 1.00 97.38 100 SER A C 1
ATOM 822 O O . SER A 1 100 ? -8.553 2.502 5.709 1.00 97.38 100 SER A O 1
ATOM 824 N N . LEU A 1 101 ? -6.375 2.926 5.371 1.00 95.19 101 LEU A N 1
ATOM 825 C CA . LEU A 1 101 ? -6.584 3.870 4.263 1.00 95.19 101 LEU A CA 1
ATOM 826 C C . LEU A 1 101 ? -7.015 3.182 2.967 1.00 95.19 101 LEU A C 1
ATOM 828 O O . LEU A 1 101 ? -7.751 3.750 2.173 1.00 95.19 101 LEU A O 1
ATOM 832 N N . GLN A 1 102 ? -6.557 1.953 2.771 1.00 95.56 102 GLN A N 1
ATOM 833 C CA . GLN A 1 102 ? -6.984 1.059 1.707 1.00 95.56 102 GLN A CA 1
ATOM 834 C C . GLN A 1 102 ? -6.915 -0.371 2.240 1.00 95.56 102 GLN A C 1
ATOM 836 O O . GLN A 1 102 ? -6.103 -0.672 3.121 1.00 95.56 102 GLN A O 1
ATOM 841 N N . THR A 1 103 ? -7.753 -1.267 1.728 1.00 96.06 103 THR A N 1
ATOM 842 C CA . THR A 1 103 ? -7.613 -2.707 1.989 1.00 96.06 103 THR A CA 1
ATOM 843 C C . THR A 1 103 ? -7.484 -3.460 0.676 1.00 96.06 103 THR A C 1
ATOM 845 O O . THR A 1 103 ? -8.366 -3.391 -0.173 1.00 96.06 103 THR A O 1
ATOM 848 N N . VAL A 1 104 ? -6.399 -4.217 0.516 1.00 95.69 104 VAL A N 1
ATOM 849 C CA . VAL A 1 104 ? -6.199 -5.096 -0.649 1.00 95.69 104 VAL A CA 1
ATOM 850 C C . VAL A 1 104 ? -6.034 -6.538 -0.203 1.00 95.69 104 VAL A C 1
ATOM 852 O O . VAL A 1 104 ? -5.661 -6.801 0.936 1.00 95.69 104 VAL A O 1
ATOM 855 N N . GLU A 1 105 ? -6.295 -7.493 -1.088 1.00 94.62 105 GLU A N 1
ATOM 856 C CA . GLU A 1 105 ? -6.190 -8.914 -0.760 1.00 94.62 105 GLU A CA 1
ATOM 857 C C . GLU A 1 105 ? -4.975 -9.559 -1.434 1.00 94.62 105 GLU A C 1
ATOM 859 O O . GLU A 1 105 ? -4.793 -9.486 -2.649 1.00 94.62 105 GLU A O 1
ATOM 864 N N . LEU A 1 106 ? -4.164 -10.259 -0.642 1.00 93.62 106 LEU A N 1
ATOM 865 C CA . LEU A 1 106 ? -3.051 -11.077 -1.098 1.00 93.62 106 LEU A CA 1
ATOM 866 C C . LEU A 1 106 ? -3.346 -12.553 -0.803 1.00 93.62 106 LEU A C 1
ATOM 868 O O . LEU A 1 106 ? -3.151 -13.028 0.312 1.00 93.62 106 LEU A O 1
ATOM 872 N N . ASN A 1 107 ? -3.774 -13.305 -1.822 1.00 89.88 107 ASN A N 1
ATOM 873 C CA . ASN A 1 107 ? -4.125 -14.731 -1.708 1.00 89.88 107 ASN A CA 1
ATOM 874 C C . ASN A 1 107 ? -5.168 -15.037 -0.608 1.00 89.88 107 ASN A C 1
ATOM 876 O O . ASN A 1 107 ? -4.961 -15.958 0.184 1.00 89.88 107 ASN A O 1
ATOM 880 N N . GLY A 1 108 ? -6.265 -14.283 -0.523 1.00 91.31 108 GLY A N 1
ATOM 881 C CA . GLY A 1 108 ? -7.258 -14.461 0.544 1.00 91.31 108 GLY A CA 1
ATOM 882 C C . GLY A 1 108 ? -6.882 -13.827 1.885 1.00 91.31 108 GLY A C 1
ATOM 883 O O . GLY A 1 108 ? -7.660 -13.921 2.830 1.00 91.31 108 GLY A O 1
ATOM 884 N N . VAL A 1 109 ? -5.702 -13.205 2.003 1.00 93.94 109 VAL A N 1
ATOM 885 C CA . VAL A 1 109 ? -5.270 -12.510 3.223 1.00 93.94 109 VAL A CA 1
ATOM 886 C C . VAL A 1 109 ? -5.400 -11.000 3.014 1.00 93.94 109 VAL A C 1
ATOM 888 O O . VAL A 1 109 ? -4.755 -10.472 2.106 1.00 93.94 109 VAL A O 1
ATOM 891 N N . PRO A 1 110 ? -6.196 -10.285 3.827 1.00 96.62 110 PRO A N 1
ATOM 892 C CA . PRO A 1 110 ? -6.316 -8.839 3.708 1.00 96.62 110 PRO A CA 1
ATOM 893 C C . PRO A 1 110 ? -5.035 -8.144 4.181 1.00 96.62 110 PRO A C 1
ATOM 895 O O . PRO A 1 110 ? -4.409 -8.546 5.162 1.00 96.62 110 PRO A O 1
ATOM 898 N N . LEU A 1 111 ? -4.662 -7.084 3.475 1.00 97.69 111 LEU A N 1
ATOM 899 C CA . LEU A 1 111 ? -3.568 -6.178 3.787 1.00 97.69 111 LEU A CA 1
ATOM 900 C C . LEU A 1 111 ? -4.173 -4.828 4.168 1.00 97.69 111 LEU A C 1
ATOM 902 O O . LEU A 1 111 ? -4.823 -4.195 3.335 1.00 97.69 111 LEU A O 1
ATOM 906 N N . TYR A 1 112 ? -3.950 -4.394 5.406 1.00 97.94 112 TYR A N 1
ATOM 907 C CA . TYR A 1 112 ? -4.441 -3.110 5.908 1.00 97.94 112 TYR A CA 1
ATOM 908 C C . TYR A 1 112 ? -3.331 -2.068 5.846 1.00 97.94 112 TYR A C 1
ATOM 910 O O . TYR A 1 112 ? -2.218 -2.331 6.312 1.00 97.94 112 TYR A O 1
ATOM 918 N N . THR A 1 113 ? -3.616 -0.895 5.290 1.00 97.62 113 THR A N 1
ATOM 919 C CA . THR A 1 113 ? -2.618 0.146 5.038 1.00 97.62 113 THR A CA 1
ATOM 920 C C . THR A 1 113 ? -2.812 1.371 5.923 1.00 97.62 113 THR A C 1
ATOM 922 O O . THR A 1 113 ? -3.930 1.746 6.262 1.00 97.62 113 THR A O 1
ATOM 925 N N . GLN A 1 114 ? -1.710 2.015 6.291 1.00 96.06 114 GLN A N 1
ATOM 926 C CA . GLN A 1 114 ? -1.709 3.313 6.962 1.00 96.06 114 GLN A CA 1
ATOM 927 C C . GLN A 1 114 ? -0.462 4.093 6.553 1.00 96.06 114 GLN A C 1
ATOM 929 O O . GLN A 1 114 ? 0.553 3.489 6.198 1.00 96.06 114 GLN A O 1
ATOM 934 N N . LEU A 1 115 ? -0.519 5.419 6.628 1.00 94.00 115 LEU A N 1
ATOM 935 C CA . LEU A 1 115 ? 0.655 6.270 6.469 1.00 94.00 115 LEU A CA 1
ATOM 936 C C . LEU A 1 115 ? 1.187 6.736 7.826 1.00 94.00 115 LEU A C 1
ATOM 938 O O . LEU A 1 115 ? 0.437 7.020 8.757 1.00 94.00 115 LEU A O 1
ATOM 942 N N . GLU A 1 116 ? 2.507 6.826 7.924 1.00 91.69 116 GLU A N 1
ATOM 943 C CA . GLU A 1 116 ? 3.203 7.546 8.983 1.00 91.69 116 GLU A CA 1
ATOM 944 C C . GLU A 1 116 ? 4.028 8.660 8.345 1.00 91.69 116 GLU A C 1
ATOM 946 O O . GLU A 1 116 ? 4.921 8.392 7.538 1.00 91.69 116 GLU A O 1
ATOM 951 N N . ASN A 1 117 ? 3.705 9.899 8.706 1.00 86.06 117 ASN A N 1
ATOM 952 C CA . ASN A 1 117 ? 4.402 11.094 8.252 1.00 86.06 117 ASN A CA 1
ATOM 953 C C . ASN A 1 117 ? 5.382 11.544 9.342 1.00 86.06 117 ASN A C 1
ATOM 955 O O . ASN A 1 117 ? 4.992 11.727 10.493 1.00 86.06 117 ASN A O 1
ATOM 959 N N . ASN A 1 118 ? 6.641 11.735 8.965 1.00 80.06 118 ASN A N 1
ATOM 960 C CA . ASN A 1 118 ? 7.662 12.443 9.735 1.00 80.06 118 ASN A CA 1
ATOM 961 C C . ASN A 1 118 ? 8.137 13.650 8.904 1.00 80.06 118 ASN A C 1
ATOM 963 O O . ASN A 1 118 ? 7.897 13.668 7.698 1.00 80.06 118 ASN A O 1
ATOM 967 N N . GLU A 1 119 ? 8.824 14.623 9.520 1.00 75.88 119 GLU A N 1
ATOM 968 C CA . GLU A 1 119 ? 9.163 15.933 8.912 1.00 75.88 119 GLU A CA 1
ATOM 969 C C . GLU A 1 119 ? 9.596 15.856 7.432 1.00 75.88 119 GLU A C 1
ATOM 971 O O . GLU A 1 119 ? 9.042 16.580 6.606 1.00 75.88 119 GLU A O 1
ATOM 976 N N . ASP A 1 120 ? 10.476 14.908 7.085 1.00 79.00 120 ASP A N 1
ATOM 977 C CA . ASP A 1 120 ? 11.019 14.755 5.726 1.00 79.00 120 ASP A CA 1
ATOM 978 C C . ASP A 1 120 ? 10.608 13.455 5.008 1.00 79.00 120 ASP A C 1
ATOM 980 O O . ASP A 1 120 ? 11.085 13.180 3.906 1.00 79.00 120 ASP A O 1
ATOM 984 N N . LYS A 1 121 ? 9.801 12.586 5.635 1.00 85.62 121 LYS A N 1
ATOM 985 C CA . LYS A 1 121 ? 9.573 11.216 5.136 1.00 85.62 121 LYS A CA 1
ATOM 986 C C . LYS A 1 121 ? 8.151 10.731 5.364 1.00 85.62 121 LYS A C 1
ATOM 988 O O . LYS A 1 121 ? 7.659 10.749 6.490 1.00 85.62 121 LYS A O 1
ATOM 993 N N . THR A 1 122 ? 7.572 10.148 4.321 1.00 89.88 122 THR A N 1
ATOM 994 C CA . THR A 1 122 ? 6.314 9.401 4.400 1.00 89.88 122 THR A CA 1
ATOM 995 C C . THR A 1 122 ? 6.609 7.908 4.327 1.00 89.88 122 THR A C 1
ATOM 997 O O . THR A 1 122 ? 7.342 7.435 3.456 1.00 89.88 122 THR A O 1
ATOM 1000 N N . THR A 1 123 ? 6.047 7.144 5.260 1.00 94.06 123 THR A N 1
ATOM 1001 C CA . THR A 1 123 ? 6.176 5.686 5.310 1.00 94.06 123 THR A CA 1
ATOM 1002 C C . THR A 1 123 ? 4.810 5.038 5.148 1.00 94.06 123 THR A C 1
ATOM 1004 O O . THR A 1 123 ? 3.916 5.251 5.965 1.00 94.06 123 THR A O 1
ATOM 1007 N N . LEU A 1 124 ? 4.664 4.187 4.134 1.00 96.00 124 LEU A N 1
ATOM 1008 C CA . LEU A 1 124 ? 3.536 3.274 4.015 1.00 96.00 124 LEU A CA 1
ATOM 1009 C C . LEU A 1 124 ? 3.743 2.088 4.953 1.00 96.00 124 LEU A C 1
ATOM 1011 O O . LEU A 1 124 ? 4.718 1.348 4.822 1.00 96.00 124 LEU A O 1
ATOM 1015 N N . LYS A 1 125 ? 2.800 1.876 5.867 1.00 97.62 125 LYS A N 1
ATOM 1016 C CA . LYS A 1 125 ? 2.710 0.696 6.726 1.00 97.62 125 LYS A CA 1
ATOM 1017 C C . LYS A 1 125 ? 1.665 -0.256 6.173 1.00 97.62 125 LYS A C 1
ATOM 1019 O O . LYS A 1 125 ? 0.557 0.157 5.845 1.00 97.62 125 LYS A O 1
ATOM 1024 N N . ILE A 1 126 ? 2.002 -1.537 6.121 1.00 98.00 126 ILE A N 1
ATOM 1025 C CA . ILE A 1 126 ? 1.103 -2.613 5.713 1.00 98.00 126 ILE A CA 1
ATOM 1026 C C . ILE A 1 126 ? 1.069 -3.645 6.827 1.00 98.00 126 ILE A C 1
ATOM 1028 O O . ILE A 1 126 ? 2.096 -4.245 7.151 1.00 98.00 126 ILE A O 1
ATOM 1032 N N . ARG A 1 127 ? -0.111 -3.876 7.399 1.00 98.25 127 ARG A N 1
ATOM 1033 C CA . ARG A 1 127 ? -0.332 -4.919 8.397 1.00 98.25 127 ARG A CA 1
ATOM 1034 C C . ARG A 1 127 ? -1.019 -6.124 7.784 1.00 98.25 127 ARG A C 1
ATOM 1036 O O . ARG A 1 127 ? -2.035 -6.004 7.105 1.00 98.25 127 ARG A O 1
ATOM 1043 N N . ILE A 1 128 ? -0.445 -7.286 8.069 1.00 97.00 128 ILE A N 1
ATOM 1044 C CA . ILE A 1 128 ? -0.918 -8.600 7.649 1.00 97.00 128 ILE A CA 1
ATOM 1045 C C . ILE A 1 128 ? -1.415 -9.306 8.914 1.00 97.00 128 ILE A C 1
ATOM 1047 O O . ILE A 1 128 ? -0.578 -9.646 9.757 1.00 97.00 128 ILE A O 1
ATOM 1051 N N . PRO A 1 129 ? -2.729 -9.512 9.095 1.00 96.19 129 PRO A N 1
ATOM 1052 C CA . PRO A 1 129 ? -3.252 -10.156 10.292 1.00 96.19 129 PRO A CA 1
ATOM 1053 C C . PRO A 1 129 ? -2.769 -11.610 10.386 1.00 96.19 129 PRO A C 1
ATOM 1055 O O . PRO A 1 129 ? -2.616 -12.308 9.382 1.00 96.19 129 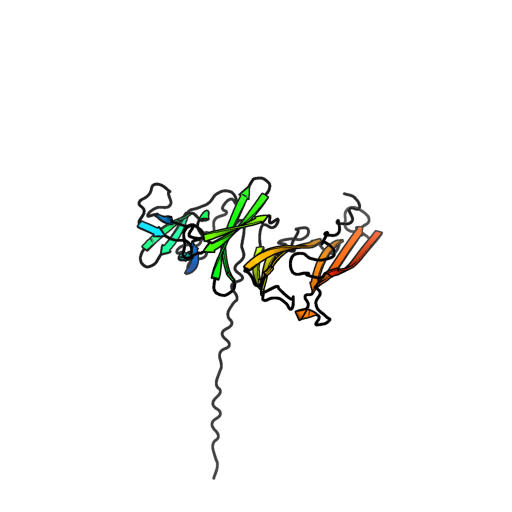PRO A O 1
ATOM 1058 N N . THR A 1 130 ? -2.546 -12.080 11.610 1.00 93.06 130 THR A N 1
ATOM 1059 C CA . THR A 1 130 ? -2.214 -13.473 11.919 1.00 93.06 130 THR A CA 1
ATOM 1060 C C . THR A 1 130 ? -3.213 -14.044 12.919 1.00 93.06 130 THR A C 1
ATOM 1062 O O . THR A 1 130 ? -3.875 -13.316 13.648 1.00 93.06 130 THR A O 1
ATOM 1065 N N . GLN A 1 131 ? -3.302 -15.372 12.982 1.00 88.19 131 GLN A N 1
ATOM 1066 C CA . GLN A 1 131 ? -4.101 -16.074 13.997 1.00 88.19 131 GLN A CA 1
ATOM 1067 C C . GLN A 1 131 ? -3.302 -16.356 15.285 1.00 88.19 131 GLN A C 1
ATOM 1069 O O . GLN A 1 131 ? -3.692 -17.191 16.098 1.00 88.19 131 GLN A O 1
ATOM 1074 N N . SER A 1 132 ? -2.139 -15.723 15.447 1.00 89.06 132 SER A N 1
ATOM 1075 C CA . SER A 1 132 ? -1.188 -15.960 16.535 1.00 89.06 132 SER A CA 1
ATOM 1076 C C . SER A 1 132 ? -0.802 -14.648 17.216 1.00 89.06 132 SER A C 1
ATOM 1078 O O . SER A 1 132 ? -1.278 -13.588 16.833 1.00 89.06 132 SER A O 1
ATOM 1080 N N . ILE A 1 133 ? 0.047 -14.709 18.243 1.00 87.19 133 ILE A N 1
ATOM 1081 C CA . ILE A 1 133 ? 0.619 -13.514 18.873 1.00 87.19 133 ILE A CA 1
ATOM 1082 C C . ILE A 1 133 ? 2.019 -13.297 18.273 1.00 87.19 133 ILE A C 1
ATOM 1084 O O . ILE A 1 133 ? 2.842 -14.213 18.369 1.00 87.19 133 ILE A O 1
ATOM 1088 N N . PRO A 1 134 ? 2.326 -12.122 17.688 1.00 91.69 134 PRO A N 1
ATOM 1089 C CA . PRO A 1 134 ? 1.478 -10.928 17.578 1.00 91.69 134 PRO A CA 1
ATOM 1090 C C . PRO A 1 134 ? 0.338 -11.079 16.555 1.00 91.69 134 PRO A C 1
ATOM 1092 O O . PRO A 1 134 ? 0.488 -11.774 15.550 1.00 91.69 134 PRO A O 1
ATOM 1095 N N . ALA A 1 135 ? -0.776 -10.371 16.788 1.00 94.75 135 ALA A N 1
ATOM 1096 C CA . ALA A 1 135 ? -1.996 -10.435 15.967 1.00 94.75 135 ALA A CA 1
ATOM 1097 C C . ALA A 1 135 ? -1.794 -10.000 14.504 1.00 94.75 135 ALA A C 1
ATOM 1099 O O . ALA A 1 135 ? -2.668 -10.204 13.667 1.00 94.75 135 ALA A O 1
ATOM 1100 N N . TYR A 1 136 ? -0.644 -9.411 14.173 1.00 97.25 136 TYR A N 1
ATOM 1101 C CA . TYR A 1 136 ? -0.262 -9.050 12.815 1.00 97.25 136 TYR A CA 1
ATOM 1102 C C . TYR A 1 136 ? 1.266 -9.017 12.648 1.00 97.25 136 TYR A C 1
ATOM 1104 O O . TYR A 1 136 ? 2.014 -8.857 13.615 1.00 97.25 136 TYR A O 1
ATOM 1112 N N . TYR A 1 137 ? 1.721 -9.104 11.398 1.00 95.56 137 TYR A N 1
ATOM 1113 C CA . TYR A 1 137 ? 3.052 -8.667 10.970 1.00 95.56 137 TYR A CA 1
ATOM 1114 C C . TYR A 1 137 ? 2.948 -7.318 10.262 1.00 95.56 137 TYR A C 1
ATOM 1116 O O . TYR A 1 137 ? 1.968 -7.065 9.566 1.00 95.56 137 TYR A O 1
ATOM 1124 N N . GLU A 1 138 ? 3.962 -6.467 10.406 1.00 97.31 138 GLU A N 1
ATOM 1125 C CA . GLU A 1 138 ? 4.016 -5.162 9.743 1.00 97.31 138 GLU A CA 1
ATOM 1126 C C . GLU A 1 138 ? 5.170 -5.118 8.734 1.00 97.31 138 GLU A C 1
ATOM 1128 O O . GLU A 1 138 ? 6.284 -5.578 9.006 1.00 97.31 138 GLU A O 1
ATOM 1133 N N . LYS A 1 139 ? 4.890 -4.574 7.551 1.00 96.69 139 LYS A N 1
ATOM 1134 C CA . LYS A 1 139 ? 5.872 -4.192 6.536 1.00 96.69 139 LYS A CA 1
ATOM 1135 C C . LYS A 1 139 ? 5.813 -2.687 6.348 1.00 96.69 139 LYS A C 1
ATOM 1137 O O . LYS A 1 139 ? 4.732 -2.108 6.398 1.00 96.69 139 LYS A O 1
ATOM 1142 N N . THR A 1 140 ? 6.963 -2.074 6.108 1.00 95.94 140 THR A N 1
ATOM 1143 C CA . THR A 1 140 ? 7.065 -0.635 5.885 1.00 95.94 140 THR A CA 1
ATOM 1144 C C . THR A 1 140 ? 7.807 -0.340 4.591 1.00 95.94 140 THR A C 1
ATOM 1146 O O . THR A 1 140 ? 8.746 -1.051 4.228 1.00 95.94 140 THR A O 1
ATOM 1149 N N . PHE A 1 141 ? 7.369 0.704 3.894 1.00 93.81 141 PHE A N 1
ATOM 1150 C CA . PHE A 1 141 ? 7.966 1.176 2.650 1.00 93.81 141 PHE A CA 1
ATOM 1151 C C . PHE A 1 141 ? 8.070 2.694 2.692 1.00 93.81 141 PHE A C 1
ATOM 1153 O O . PHE A 1 141 ? 7.090 3.370 2.992 1.00 93.81 141 PHE A O 1
ATOM 1160 N N . GLU A 1 142 ? 9.248 3.227 2.382 1.00 92.31 142 GLU A N 1
ATOM 1161 C CA . GLU A 1 142 ? 9.396 4.657 2.121 1.00 92.31 142 GLU A CA 1
ATOM 1162 C C . GLU A 1 142 ? 8.699 4.982 0.795 1.00 92.31 142 GLU A C 1
ATOM 1164 O O . GLU A 1 142 ? 8.904 4.294 -0.212 1.00 92.31 142 GLU A O 1
ATOM 1169 N N . VAL A 1 143 ? 7.842 5.998 0.828 1.00 90.44 143 VAL A N 1
ATOM 1170 C CA . VAL A 1 143 ? 7.019 6.447 -0.296 1.00 90.44 143 VAL A CA 1
ATOM 1171 C C . VAL A 1 143 ? 7.193 7.955 -0.456 1.00 90.44 143 VAL A C 1
ATOM 1173 O O . VAL A 1 143 ? 7.378 8.666 0.530 1.00 90.44 143 VAL A O 1
ATOM 1176 N N . PHE A 1 144 ? 7.157 8.442 -1.694 1.00 84.19 144 PHE A N 1
ATOM 1177 C CA . PHE A 1 144 ? 7.449 9.849 -1.998 1.00 84.19 144 PHE A CA 1
ATOM 1178 C C . PHE A 1 144 ? 6.239 10.654 -2.487 1.00 84.19 144 PHE A C 1
ATOM 1180 O O . PHE A 1 144 ? 6.322 11.874 -2.548 1.00 84.19 144 PHE A O 1
ATOM 1187 N N . SER A 1 145 ? 5.114 10.002 -2.796 1.00 85.06 145 SER A N 1
ATOM 1188 C CA . SER A 1 145 ? 3.887 10.688 -3.220 1.00 85.06 145 SER A CA 1
ATOM 1189 C C . SER A 1 145 ? 2.888 10.866 -2.071 1.00 85.06 145 SER A C 1
ATOM 1191 O O . SER A 1 145 ? 2.847 10.077 -1.124 1.00 85.06 145 SER A O 1
ATOM 1193 N N . THR A 1 146 ? 2.071 11.913 -2.172 1.00 83.69 146 THR A N 1
ATOM 1194 C CA . THR A 1 146 ? 0.945 12.249 -1.287 1.00 83.69 146 THR A CA 1
ATOM 1195 C C . THR A 1 146 ? -0.316 11.448 -1.587 1.00 83.69 146 THR A C 1
ATOM 1197 O O . THR A 1 146 ? -1.187 11.345 -0.719 1.00 83.69 146 THR A O 1
ATOM 1200 N N . MET A 1 147 ? -0.407 10.868 -2.786 1.00 88.44 147 MET A N 1
ATOM 1201 C CA . MET A 1 147 ? -1.543 10.083 -3.252 1.00 88.44 147 MET A CA 1
ATOM 1202 C C . MET A 1 147 ? -1.044 8.835 -3.980 1.00 88.44 147 MET A C 1
ATOM 1204 O O . MET A 1 147 ? -0.268 8.897 -4.934 1.00 88.44 147 MET A O 1
ATOM 1208 N N . MET A 1 148 ? -1.487 7.670 -3.527 1.00 93.06 148 MET A N 1
ATOM 1209 C CA . MET A 1 148 ? -1.039 6.394 -4.071 1.00 93.06 148 MET A CA 1
ATOM 1210 C C . MET A 1 148 ? -2.133 5.341 -4.030 1.00 93.06 148 MET A C 1
ATOM 1212 O O . MET A 1 148 ? -3.140 5.488 -3.345 1.00 93.06 148 MET A O 1
ATOM 1216 N N . GLN A 1 149 ? -1.915 4.245 -4.736 1.00 94.69 149 GLN A N 1
ATOM 1217 C CA . GLN A 1 149 ? -2.781 3.080 -4.705 1.00 94.69 149 GLN A CA 1
ATOM 1218 C C . GLN A 1 149 ? -1.937 1.826 -4.554 1.00 94.69 149 GLN A C 1
ATOM 1220 O O . GLN A 1 149 ? -0.889 1.678 -5.182 1.00 94.69 149 GLN A O 1
ATOM 1225 N N . LEU A 1 150 ? -2.402 0.914 -3.714 1.00 95.62 150 LEU A N 1
ATOM 1226 C CA . LEU A 1 150 ? -1.847 -0.418 -3.605 1.00 95.62 150 LEU A CA 1
ATOM 1227 C C . LEU A 1 150 ? -2.624 -1.363 -4.523 1.00 95.62 150 LEU A C 1
ATOM 1229 O O . LEU A 1 150 ? -3.853 -1.393 -4.501 1.00 95.62 150 LEU A O 1
ATOM 1233 N N . GLU A 1 151 ? -1.910 -2.161 -5.306 1.00 95.56 151 GLU A N 1
ATOM 1234 C CA . GLU A 1 151 ? -2.485 -3.159 -6.204 1.00 95.56 151 GLU A CA 1
ATOM 1235 C C . GLU A 1 151 ? -1.781 -4.505 -6.018 1.00 95.56 151 GLU A C 1
ATOM 1237 O O . GLU A 1 151 ? -0.571 -4.573 -5.790 1.00 95.56 151 GLU A O 1
ATOM 1242 N N . VAL A 1 152 ? -2.534 -5.600 -6.139 1.00 96.12 152 VAL A N 1
ATOM 1243 C CA . VAL A 1 152 ? -1.987 -6.960 -6.083 1.00 96.12 152 VAL A CA 1
ATOM 1244 C C . VAL A 1 152 ? -2.180 -7.632 -7.431 1.00 96.12 152 VAL A C 1
ATOM 1246 O O . VAL A 1 152 ? -3.298 -7.857 -7.888 1.00 96.12 152 VAL A O 1
ATOM 1249 N N . PHE A 1 153 ? -1.072 -8.030 -8.042 1.00 96.00 153 PHE A N 1
ATOM 1250 C CA . PHE A 1 153 ? -1.058 -8.819 -9.262 1.00 96.00 153 PHE A CA 1
ATOM 1251 C C . PHE A 1 153 ? -0.640 -10.266 -8.976 1.00 96.00 153 PHE A C 1
ATOM 1253 O O . PHE A 1 153 ? -0.032 -10.594 -7.949 1.00 96.00 153 PHE A O 1
ATOM 1260 N N . GLY A 1 154 ? -0.941 -11.159 -9.922 1.00 95.31 154 GLY A N 1
ATOM 1261 C CA . GLY A 1 154 ? -0.288 -12.467 -9.988 1.00 95.31 154 GLY A CA 1
ATOM 1262 C C . GLY A 1 154 ? 1.198 -12.335 -10.348 1.00 95.31 154 GLY A C 1
ATOM 1263 O O . GLY A 1 154 ? 1.762 -11.245 -10.363 1.00 95.31 154 GLY A O 1
ATOM 1264 N N . SER A 1 155 ? 1.840 -13.438 -10.724 1.00 94.38 155 SER A N 1
ATOM 1265 C CA . SER A 1 155 ? 3.278 -13.454 -11.042 1.00 94.38 155 SER A CA 1
ATOM 1266 C C . SER A 1 155 ? 3.697 -12.602 -12.247 1.00 94.38 155 SER A C 1
ATOM 1268 O O . SER A 1 155 ? 4.888 -12.480 -12.527 1.00 94.38 155 SER A O 1
ATOM 1270 N N . LYS A 1 156 ? 2.732 -12.099 -13.031 1.00 94.81 156 LYS A N 1
ATOM 1271 C CA . LYS A 1 156 ? 2.937 -11.479 -14.350 1.00 94.81 156 LYS A CA 1
ATOM 1272 C C . LYS A 1 156 ? 3.882 -12.289 -15.264 1.00 94.81 156 LYS A C 1
ATOM 1274 O O . LYS A 1 156 ? 4.541 -11.739 -16.145 1.00 94.81 156 LYS A O 1
ATOM 1279 N N . GLY A 1 157 ? 3.904 -13.616 -15.100 1.00 93.81 157 GLY A N 1
ATOM 1280 C CA . GLY A 1 157 ? 4.707 -14.549 -15.895 1.00 93.81 157 GLY A CA 1
ATOM 1281 C C . GLY A 1 157 ? 6.143 -14.767 -15.402 1.00 93.81 157 GLY A C 1
ATOM 1282 O O . GLY A 1 157 ? 6.861 -15.542 -16.025 1.00 93.81 157 GLY A O 1
ATOM 1283 N N . LEU A 1 158 ? 6.551 -14.145 -14.292 1.00 93.12 158 LEU A N 1
ATOM 1284 C CA . LEU A 1 158 ? 7.854 -14.378 -13.668 1.00 93.12 158 LEU A CA 1
ATOM 1285 C C . LEU A 1 158 ? 7.890 -15.730 -12.951 1.00 93.12 158 LEU A C 1
ATOM 1287 O O . LEU A 1 158 ? 6.968 -16.091 -12.212 1.00 93.12 158 LEU A O 1
ATOM 1291 N N . LYS A 1 159 ? 8.985 -16.474 -13.119 1.00 90.56 159 LYS A N 1
ATOM 1292 C CA . LYS A 1 159 ? 9.226 -17.693 -12.335 1.00 90.56 159 LYS A CA 1
ATOM 1293 C C . LYS A 1 159 ? 9.554 -17.367 -10.884 1.00 90.56 159 LYS A C 1
ATOM 1295 O O . LYS A 1 159 ? 10.173 -16.353 -10.592 1.00 90.56 159 LYS A O 1
ATOM 1300 N N . ASN A 1 160 ? 9.181 -18.264 -9.971 1.00 90.38 160 ASN A N 1
ATOM 1301 C CA . ASN A 1 160 ? 9.428 -18.149 -8.525 1.00 90.38 160 ASN A CA 1
ATOM 1302 C C . ASN A 1 160 ? 8.823 -16.902 -7.853 1.00 90.38 160 ASN A C 1
ATOM 1304 O O . ASN A 1 160 ? 9.043 -16.695 -6.665 1.00 90.38 160 ASN A O 1
ATOM 1308 N N . VAL A 1 161 ? 8.027 -16.116 -8.577 1.00 94.50 161 VAL A N 1
ATOM 1309 C CA . VAL A 1 161 ? 7.175 -15.057 -8.039 1.00 94.50 161 VAL A CA 1
ATOM 1310 C C . VAL A 1 161 ? 5.754 -15.592 -8.030 1.00 94.50 161 VAL A C 1
ATOM 1312 O O . VAL A 1 161 ? 5.274 -16.116 -9.034 1.00 94.50 161 VAL A O 1
ATOM 1315 N N . ARG A 1 162 ? 5.078 -15.490 -6.891 1.00 94.81 162 ARG A N 1
ATOM 1316 C CA . ARG A 1 162 ? 3.675 -15.881 -6.758 1.00 94.81 162 ARG A CA 1
ATOM 1317 C C . ARG A 1 162 ? 2.762 -14.688 -7.012 1.00 94.81 162 ARG A C 1
ATOM 1319 O O . ARG A 1 162 ? 1.822 -14.785 -7.798 1.00 94.81 162 ARG A O 1
ATOM 1326 N N . ASN A 1 163 ? 3.079 -13.566 -6.375 1.00 96.56 163 ASN A N 1
ATOM 1327 C CA . ASN A 1 163 ? 2.329 -12.323 -6.465 1.00 96.56 163 ASN A CA 1
ATOM 1328 C C . ASN A 1 163 ? 3.276 -11.138 -6.550 1.00 96.56 163 ASN A C 1
ATOM 1330 O O . ASN A 1 163 ? 4.440 -11.217 -6.156 1.00 96.56 163 ASN A O 1
ATOM 1334 N N . ILE A 1 164 ? 2.740 -10.033 -7.038 1.00 96.81 164 ILE A N 1
ATOM 1335 C CA . ILE A 1 164 ? 3.430 -8.757 -7.088 1.00 96.81 164 ILE A CA 1
ATOM 1336 C C . ILE A 1 164 ? 2.540 -7.754 -6.374 1.00 96.81 164 ILE A C 1
ATOM 1338 O O . ILE A 1 164 ? 1.369 -7.625 -6.720 1.00 96.81 164 ILE A O 1
ATOM 1342 N N . LEU A 1 165 ? 3.094 -7.067 -5.383 1.00 97.31 165 LEU A N 1
ATOM 1343 C CA . LEU A 1 165 ? 2.470 -5.892 -4.798 1.00 97.31 165 LEU A CA 1
ATOM 1344 C C . LEU A 1 165 ? 3.021 -4.662 -5.513 1.00 97.31 165 LEU A C 1
ATOM 1346 O O . LEU A 1 165 ? 4.237 -4.523 -5.655 1.00 97.31 165 LEU A O 1
ATOM 1350 N N . HIS A 1 166 ? 2.137 -3.793 -5.974 1.00 96.44 166 HIS A N 1
ATOM 1351 C CA . HIS A 1 166 ? 2.488 -2.566 -6.664 1.00 96.44 166 HIS A CA 1
ATOM 1352 C C . HIS A 1 166 ? 1.978 -1.373 -5.865 1.00 96.44 166 HIS A C 1
ATOM 1354 O O . HIS A 1 166 ? 0.793 -1.298 -5.557 1.00 96.44 166 HIS A O 1
ATOM 1360 N N . ILE A 1 167 ? 2.888 -0.475 -5.500 1.00 95.94 167 ILE A N 1
ATOM 1361 C CA . ILE A 1 167 ? 2.561 0.828 -4.928 1.00 95.94 167 ILE A CA 1
ATOM 1362 C C . ILE A 1 167 ? 2.625 1.816 -6.088 1.00 95.94 167 ILE A C 1
ATOM 1364 O O . ILE A 1 167 ? 3.719 2.172 -6.522 1.00 95.94 167 ILE A O 1
ATOM 1368 N N . ASN A 1 168 ? 1.468 2.200 -6.611 1.00 94.00 168 ASN A N 1
ATOM 1369 C CA . ASN A 1 168 ? 1.328 3.146 -7.708 1.00 94.00 168 ASN A CA 1
ATOM 1370 C C . ASN A 1 168 ? 1.236 4.570 -7.152 1.00 94.00 168 ASN A C 1
ATOM 1372 O O . ASN A 1 168 ? 0.349 4.849 -6.349 1.00 94.00 168 ASN A O 1
ATOM 1376 N N . TYR A 1 169 ? 2.129 5.465 -7.561 1.00 92.62 169 TYR A N 1
ATOM 1377 C CA . TYR A 1 169 ? 2.140 6.864 -7.141 1.00 92.62 169 TYR A CA 1
ATOM 1378 C C . TYR A 1 169 ? 1.459 7.732 -8.196 1.00 92.62 169 TYR A C 1
ATOM 1380 O O . TYR A 1 169 ? 1.886 7.763 -9.353 1.00 92.62 169 TYR A O 1
ATOM 1388 N N . PHE A 1 170 ? 0.430 8.475 -7.793 1.00 86.88 170 PHE A N 1
ATOM 1389 C CA . PHE A 1 170 ? -0.237 9.411 -8.689 1.00 86.88 170 PHE A CA 1
ATOM 1390 C C . PHE A 1 170 ? 0.537 10.730 -8.756 1.00 86.88 170 PHE A C 1
ATOM 1392 O O . PHE A 1 170 ? 0.921 11.288 -7.727 1.00 86.88 170 PHE A O 1
ATOM 1399 N N . ALA A 1 171 ? 0.748 11.223 -9.978 1.00 80.62 171 ALA A N 1
ATOM 1400 C CA . ALA A 1 171 ? 1.212 12.581 -10.232 1.00 80.62 171 ALA A CA 1
ATOM 1401 C C . ALA A 1 171 ? -0.011 13.507 -10.275 1.00 80.62 171 ALA A C 1
ATOM 1403 O O . ALA A 1 171 ? -0.762 13.517 -11.251 1.00 80.62 171 ALA A O 1
ATOM 1404 N N . GLU A 1 172 ? -0.244 14.254 -9.198 1.00 68.50 172 GLU A N 1
ATOM 1405 C CA . GLU A 1 172 ? -1.438 15.103 -9.056 1.00 68.50 172 GLU A CA 1
ATOM 1406 C C . GLU A 1 172 ? -1.342 16.417 -9.860 1.00 68.50 172 GLU A C 1
ATOM 1408 O O . GLU A 1 172 ? -2.346 17.106 -10.047 1.00 68.50 172 GLU A O 1
ATOM 1413 N N . ALA A 1 173 ? -0.151 16.767 -10.365 1.00 71.25 173 ALA A N 1
ATOM 1414 C CA . ALA A 1 173 ? 0.085 17.948 -11.193 1.00 71.25 173 ALA A CA 1
ATOM 1415 C C . ALA A 1 173 ? 1.316 17.786 -12.105 1.00 71.25 173 ALA A C 1
ATOM 1417 O O . ALA A 1 173 ? 2.140 16.891 -11.916 1.00 71.25 173 ALA A O 1
ATOM 1418 N N . CYS A 1 174 ? 1.446 18.683 -13.089 1.00 72.88 174 CYS A N 1
ATOM 1419 C CA . CYS A 1 174 ? 2.658 18.801 -13.904 1.00 72.88 174 CYS A CA 1
ATOM 1420 C C . CYS A 1 174 ? 3.878 19.069 -13.010 1.00 72.88 174 CYS A C 1
ATOM 1422 O O . CYS A 1 174 ? 3.788 19.837 -12.053 1.00 72.88 174 CYS A O 1
ATOM 1424 N N . GLY A 1 175 ? 4.998 18.419 -13.317 1.00 64.19 175 GLY A N 1
ATOM 1425 C CA . GLY A 1 175 ? 6.238 18.529 -12.549 1.00 64.19 175 GLY A CA 1
ATOM 1426 C C . GLY A 1 175 ? 6.237 17.807 -11.195 1.00 64.19 175 GLY A C 1
ATOM 1427 O O . GLY A 1 175 ? 7.223 17.910 -10.474 1.00 64.19 175 GLY A O 1
ATOM 1428 N N . ILE A 1 176 ? 5.171 17.076 -10.837 1.00 76.44 176 ILE A N 1
ATOM 1429 C CA . ILE A 1 176 ? 5.150 16.212 -9.648 1.00 76.44 176 ILE A CA 1
ATOM 1430 C C . ILE A 1 176 ? 5.540 14.787 -10.038 1.00 76.44 176 ILE A C 1
ATOM 1432 O O . ILE A 1 176 ? 5.003 14.228 -10.997 1.00 76.44 176 ILE A O 1
ATOM 1436 N N . ASP A 1 177 ? 6.447 14.194 -9.265 1.00 77.81 177 ASP A N 1
ATOM 1437 C CA . ASP A 1 177 ? 6.885 12.814 -9.451 1.00 77.81 177 ASP A CA 1
ATOM 1438 C C . ASP A 1 177 ? 5.741 11.830 -9.155 1.00 77.81 177 ASP A C 1
ATOM 1440 O O . ASP A 1 177 ? 5.323 11.634 -8.011 1.00 77.81 177 ASP A O 1
ATOM 1444 N N . GLY A 1 178 ? 5.249 11.176 -10.201 1.00 86.25 178 GLY A N 1
ATOM 1445 C CA . GLY A 1 178 ? 4.507 9.924 -10.118 1.00 86.25 178 GLY A CA 1
ATOM 1446 C C . GLY A 1 178 ? 5.442 8.723 -10.259 1.00 86.25 178 GLY A C 1
ATOM 1447 O O . GLY A 1 178 ? 6.662 8.816 -10.107 1.00 86.25 178 GLY A O 1
ATOM 1448 N N . GLY A 1 179 ? 4.872 7.568 -10.590 1.00 90.31 179 GLY A N 1
ATOM 1449 C CA . GLY A 1 179 ? 5.625 6.337 -10.813 1.00 90.31 179 GLY A CA 1
ATOM 1450 C C . GLY A 1 179 ? 5.182 5.245 -9.856 1.00 90.31 179 GLY A C 1
ATOM 1451 O O . GLY A 1 179 ? 3.988 5.064 -9.640 1.00 90.31 179 GLY A O 1
ATOM 1452 N N . GLY A 1 180 ? 6.117 4.491 -9.286 1.00 93.00 180 GLY A N 1
ATOM 1453 C CA . GLY A 1 180 ? 5.725 3.427 -8.373 1.00 93.00 180 GLY A CA 1
ATOM 1454 C C . GLY A 1 180 ? 6.849 2.545 -7.866 1.00 93.00 180 GLY A C 1
ATOM 1455 O O . GLY A 1 180 ? 8.027 2.703 -8.195 1.00 93.00 180 GLY A O 1
ATOM 1456 N N . LYS A 1 181 ? 6.463 1.564 -7.054 1.00 93.88 181 LYS A N 1
ATOM 1457 C CA . LYS A 1 181 ? 7.340 0.515 -6.531 1.00 93.88 181 LYS A CA 1
ATOM 1458 C C . LYS A 1 181 ? 6.697 -0.853 -6.719 1.00 93.88 181 LYS A C 1
ATOM 1460 O O . LYS A 1 181 ? 5.547 -1.065 -6.347 1.00 93.88 181 LYS A O 1
ATOM 1465 N N . TYR A 1 182 ? 7.473 -1.801 -7.234 1.00 95.06 182 TYR A N 1
ATOM 1466 C CA . TYR A 1 182 ? 7.107 -3.209 -7.314 1.00 95.06 182 TYR A CA 1
ATOM 1467 C C . TYR A 1 182 ? 7.819 -4.014 -6.231 1.00 95.06 182 TYR A C 1
ATOM 1469 O O . TYR A 1 182 ? 9.046 -3.986 -6.112 1.00 95.06 182 TYR A O 1
ATOM 1477 N N . ILE A 1 183 ? 7.041 -4.797 -5.491 1.00 96.12 183 ILE A N 1
ATOM 1478 C CA . ILE A 1 183 ? 7.516 -5.753 -4.501 1.00 96.12 183 ILE A CA 1
ATOM 1479 C C . ILE A 1 183 ? 7.129 -7.150 -4.977 1.00 96.12 183 ILE A C 1
ATOM 1481 O O . ILE A 1 183 ? 5.950 -7.453 -5.174 1.00 96.12 183 ILE A O 1
ATOM 1485 N N . PHE A 1 184 ? 8.118 -8.017 -5.166 1.00 96.19 184 PHE A N 1
ATOM 1486 C CA . PHE A 1 184 ? 7.879 -9.400 -5.567 1.00 96.19 184 PHE A CA 1
ATOM 1487 C C . PHE A 1 184 ? 7.708 -10.274 -4.338 1.00 96.19 184 PHE A C 1
ATOM 1489 O O . PHE A 1 184 ? 8.508 -10.222 -3.408 1.00 96.19 184 PHE A O 1
ATOM 1496 N N . ILE A 1 185 ? 6.667 -11.097 -4.346 1.00 95.31 185 ILE A N 1
ATOM 1497 C CA . ILE A 1 185 ? 6.384 -12.038 -3.271 1.00 95.31 185 ILE A CA 1
ATOM 1498 C C . ILE A 1 185 ? 6.612 -13.434 -3.829 1.00 95.31 185 ILE A C 1
ATOM 1500 O O . ILE A 1 185 ? 5.916 -13.871 -4.753 1.00 95.31 185 ILE A O 1
ATOM 1504 N N . ASP A 1 186 ? 7.622 -14.119 -3.304 1.00 93.19 186 ASP A N 1
ATOM 1505 C CA . ASP A 1 186 ? 7.992 -15.443 -3.789 1.00 93.19 186 ASP A CA 1
ATOM 1506 C C . ASP A 1 186 ? 7.014 -16.535 -3.327 1.00 93.19 186 ASP A C 1
ATOM 1508 O O . ASP A 1 186 ? 6.085 -16.310 -2.547 1.00 93.19 186 ASP A O 1
ATOM 1512 N N . ALA A 1 187 ? 7.211 -17.755 -3.827 1.00 87.88 187 ALA A N 1
ATOM 1513 C CA . ALA A 1 187 ? 6.354 -18.891 -3.489 1.00 87.88 187 ALA A CA 1
ATOM 1514 C C . ALA A 1 187 ? 6.370 -19.263 -1.992 1.00 87.88 187 ALA A C 1
ATOM 1516 O O . ALA A 1 187 ? 5.408 -19.868 -1.516 1.00 87.88 187 ALA A O 1
ATOM 1517 N N . SER A 1 188 ? 7.428 -18.902 -1.259 1.00 90.56 188 SER A N 1
ATOM 1518 C CA . SER A 1 188 ? 7.530 -19.086 0.195 1.00 90.56 188 SER A CA 1
ATOM 1519 C C . SER A 1 188 ? 6.912 -17.940 1.001 1.00 90.56 188 SER A C 1
ATOM 1521 O O . SER A 1 188 ? 6.794 -18.051 2.218 1.00 90.56 188 SER A O 1
ATOM 1523 N N . GLY A 1 189 ? 6.474 -16.870 0.334 1.00 90.06 189 GLY A N 1
ATOM 1524 C CA . GLY A 1 189 ? 5.869 -15.701 0.958 1.00 90.06 189 GLY A CA 1
ATOM 1525 C C . GLY A 1 189 ? 6.875 -14.642 1.410 1.00 90.06 189 GLY A C 1
ATOM 1526 O O . GLY A 1 189 ? 6.477 -13.734 2.138 1.00 90.06 189 GLY A O 1
ATOM 1527 N N . HIS A 1 190 ? 8.149 -14.711 1.001 1.00 93.12 190 HIS A N 1
ATOM 1528 C CA . HIS A 1 190 ? 9.096 -13.624 1.263 1.00 93.12 190 HIS A CA 1
ATOM 1529 C C . HIS A 1 190 ? 8.891 -12.472 0.280 1.00 93.12 190 HIS A C 1
ATOM 1531 O O . HIS A 1 190 ? 8.606 -12.681 -0.897 1.00 93.12 190 HIS A O 1
ATOM 1537 N N . TRP A 1 191 ? 9.042 -11.252 0.797 1.00 94.69 191 TRP A N 1
ATOM 1538 C CA . TRP A 1 191 ? 8.839 -10.002 0.072 1.00 94.69 191 TRP A CA 1
ATOM 1539 C C . TRP A 1 191 ? 10.197 -9.435 -0.332 1.00 94.69 191 TRP A C 1
ATOM 1541 O O . TRP A 1 191 ? 11.056 -9.237 0.528 1.00 94.69 191 TRP A O 1
ATOM 1551 N N . HIS A 1 192 ? 10.360 -9.142 -1.617 1.00 93.31 192 HIS A N 1
ATOM 1552 C CA . HIS A 1 192 ? 11.586 -8.630 -2.219 1.00 93.31 192 HIS A CA 1
ATOM 1553 C C . HIS A 1 192 ? 11.302 -7.255 -2.825 1.00 93.31 192 HIS A C 1
ATOM 1555 O O . HIS A 1 192 ? 10.475 -7.155 -3.732 1.00 93.31 192 HIS A O 1
ATOM 1561 N N . ASP A 1 193 ? 11.961 -6.200 -2.329 1.00 90.19 193 ASP A N 1
ATOM 1562 C CA . ASP A 1 193 ? 11.912 -4.878 -2.973 1.00 90.19 193 ASP A CA 1
ATOM 1563 C C . ASP A 1 193 ? 12.612 -4.993 -4.328 1.00 90.19 193 ASP A C 1
ATOM 1565 O O . ASP A 1 193 ? 13.832 -5.161 -4.405 1.00 90.19 193 ASP A O 1
ATOM 1569 N N . ALA A 1 194 ? 11.814 -5.043 -5.390 1.00 89.19 194 ALA A N 1
ATOM 1570 C CA . ALA A 1 194 ? 12.295 -5.458 -6.691 1.00 89.19 194 ALA A CA 1
ATOM 1571 C C . ALA A 1 194 ? 12.744 -4.246 -7.498 1.00 89.19 194 ALA A C 1
ATOM 1573 O O . ALA A 1 194 ? 13.837 -4.240 -8.067 1.00 89.19 194 ALA A O 1
ATOM 1574 N N . PHE A 1 195 ? 11.886 -3.231 -7.569 1.00 86.88 195 PHE A N 1
ATOM 1575 C CA . PHE A 1 195 ? 12.062 -2.143 -8.509 1.00 86.88 195 PHE A CA 1
ATOM 1576 C C . PHE A 1 195 ? 11.266 -0.901 -8.095 1.00 86.88 195 PHE A C 1
ATOM 1578 O O . PHE A 1 195 ? 10.159 -1.003 -7.571 1.00 86.88 195 PHE A O 1
ATOM 1585 N N . SER A 1 196 ? 11.803 0.285 -8.369 1.00 90.31 196 SER A N 1
ATOM 1586 C CA . SER A 1 196 ? 11.087 1.560 -8.257 1.00 90.31 196 SER A CA 1
ATOM 1587 C C . SER A 1 196 ? 11.293 2.358 -9.538 1.00 90.31 196 SER A C 1
ATOM 1589 O O . SER A 1 196 ? 12.382 2.302 -10.102 1.00 90.31 196 SER A O 1
ATOM 1591 N N . TYR A 1 197 ? 10.253 3.049 -9.995 1.00 89.62 197 TYR A N 1
ATOM 1592 C CA . TYR A 1 197 ? 10.300 3.930 -11.159 1.00 89.62 197 TYR A CA 1
ATOM 1593 C C . TYR A 1 197 ? 9.673 5.281 -10.859 1.00 89.62 197 TYR A C 1
ATOM 1595 O O . TYR A 1 197 ? 8.825 5.404 -9.972 1.00 89.62 197 TYR A O 1
ATOM 1603 N N . VAL A 1 198 ? 10.048 6.249 -11.683 1.00 87.50 198 VAL A N 1
ATOM 1604 C CA . VAL A 1 198 ? 9.494 7.592 -11.737 1.00 87.50 198 VAL A CA 1
ATOM 1605 C C . VAL A 1 198 ? 8.730 7.796 -13.044 1.00 87.50 198 VAL A C 1
ATOM 1607 O O . VAL A 1 198 ? 9.059 7.247 -14.102 1.00 87.50 198 VAL A O 1
ATOM 1610 N N . GLN A 1 199 ? 7.670 8.590 -12.950 1.00 86.81 199 GLN A N 1
ATOM 1611 C CA . GLN A 1 199 ? 6.985 9.175 -14.093 1.00 86.81 199 GLN A CA 1
ATOM 1612 C C . GLN A 1 199 ? 6.709 10.637 -13.780 1.00 86.81 199 GLN A C 1
ATOM 1614 O O . GLN A 1 199 ? 5.953 10.935 -12.863 1.00 86.81 199 GLN A O 1
ATOM 1619 N N . VAL A 1 200 ? 7.303 11.544 -14.540 1.00 87.44 200 VAL A N 1
ATOM 1620 C CA . VAL A 1 200 ? 7.123 12.984 -14.364 1.00 87.44 200 VAL A CA 1
ATOM 1621 C C . VAL A 1 200 ? 7.047 13.644 -15.731 1.00 87.44 200 VAL A C 1
ATOM 1623 O O . VAL A 1 200 ? 7.714 13.236 -16.680 1.00 87.44 200 VAL A O 1
ATOM 1626 N N . SER A 1 201 ? 6.196 14.654 -15.858 1.00 84.50 201 SER A N 1
ATOM 1627 C CA . SER A 1 201 ? 6.095 15.456 -17.070 1.00 84.50 201 SER A CA 1
ATOM 1628 C C . SER A 1 201 ? 5.702 16.881 -16.722 1.00 84.50 201 SER A C 1
ATOM 1630 O O . SER A 1 201 ? 4.880 17.102 -15.834 1.00 84.50 201 SER A O 1
ATOM 1632 N N . ASP A 1 202 ? 6.276 17.834 -17.444 1.00 84.44 202 ASP A N 1
ATOM 1633 C CA . ASP A 1 202 ? 5.919 19.241 -17.392 1.00 84.44 202 ASP A CA 1
ATOM 1634 C C . ASP A 1 202 ? 5.536 19.725 -18.791 1.00 84.44 202 ASP A C 1
ATOM 1636 O O . ASP A 1 202 ? 6.402 19.977 -19.626 1.00 84.44 202 ASP A O 1
ATOM 1640 N N . ALA A 1 203 ? 4.225 19.762 -19.055 1.00 79.31 203 ALA A N 1
ATOM 1641 C CA . ALA A 1 203 ? 3.562 20.451 -20.169 1.00 79.31 203 ALA A CA 1
ATOM 1642 C C . ALA A 1 203 ? 4.248 20.396 -21.559 1.00 79.31 203 ALA A C 1
ATOM 1644 O O . ALA A 1 203 ? 4.110 21.320 -22.358 1.00 79.31 203 ALA A O 1
ATOM 1645 N N . GLY A 1 204 ? 4.955 19.308 -21.882 1.00 73.44 204 GLY A N 1
ATOM 1646 C CA . GLY A 1 204 ? 5.685 19.152 -23.148 1.00 73.44 204 GLY A CA 1
ATOM 1647 C C . GLY A 1 204 ? 7.042 19.866 -23.220 1.00 73.44 204 GLY A C 1
ATOM 1648 O O . GLY A 1 204 ? 7.681 19.830 -24.265 1.00 73.44 204 GLY A O 1
ATOM 1649 N N . ILE A 1 205 ? 7.494 20.484 -22.131 1.00 82.06 205 ILE A N 1
ATOM 1650 C CA . ILE A 1 205 ? 8.858 21.002 -21.947 1.00 82.06 205 ILE A CA 1
ATOM 1651 C C . ILE A 1 205 ? 9.767 19.857 -21.538 1.00 82.06 205 ILE A C 1
ATOM 1653 O O . ILE A 1 205 ? 10.865 19.716 -22.058 1.00 82.06 205 ILE A O 1
ATOM 1657 N N . PHE A 1 206 ? 9.277 19.029 -20.623 1.00 84.12 206 PHE A N 1
ATOM 1658 C CA . PHE A 1 206 ? 10.045 17.972 -20.004 1.00 84.12 206 PHE A CA 1
ATOM 1659 C C . PHE A 1 206 ? 9.172 16.737 -19.797 1.00 84.12 206 PHE A C 1
ATOM 1661 O O . PHE A 1 206 ? 7.990 16.834 -19.444 1.00 84.12 206 PHE A O 1
ATOM 1668 N N . TYR A 1 207 ? 9.749 15.557 -19.987 1.00 86.75 207 TYR A N 1
ATOM 1669 C CA . TYR A 1 207 ? 9.226 14.348 -19.370 1.00 86.75 207 TYR A CA 1
ATOM 1670 C C . TYR A 1 207 ? 10.342 13.365 -19.057 1.00 86.75 207 TYR A C 1
ATOM 1672 O O . TYR A 1 207 ? 11.336 13.264 -19.774 1.00 86.75 207 TYR A O 1
ATOM 1680 N N . TRP A 1 208 ? 10.109 12.574 -18.020 1.00 88.19 208 TRP A N 1
ATOM 1681 C CA . TRP A 1 208 ? 10.843 11.357 -17.752 1.00 88.19 208 TRP A CA 1
ATOM 1682 C C . TRP A 1 208 ? 9.861 10.241 -17.422 1.00 88.19 208 TRP A C 1
ATOM 1684 O O . TRP A 1 208 ? 9.071 10.334 -16.483 1.00 88.19 208 TRP A O 1
ATOM 1694 N N . GLN A 1 209 ? 9.899 9.184 -18.225 1.00 89.75 209 GLN A N 1
ATOM 1695 C CA . GLN A 1 209 ? 9.014 8.043 -18.103 1.00 89.75 209 GLN A CA 1
ATOM 1696 C C . GLN A 1 209 ? 9.819 6.750 -18.078 1.00 89.75 209 GLN A C 1
ATOM 1698 O O . GLN A 1 209 ? 10.476 6.371 -19.048 1.00 89.75 209 GLN A O 1
ATOM 1703 N N . GLU A 1 210 ? 9.687 6.021 -16.980 1.00 91.62 210 GLU A N 1
ATOM 1704 C CA . GLU A 1 210 ? 10.183 4.660 -16.856 1.00 91.62 210 GLU A CA 1
ATOM 1705 C C . GLU A 1 210 ? 9.007 3.676 -16.962 1.00 91.62 210 GLU A C 1
ATOM 1707 O O . GLU A 1 210 ? 7.961 3.828 -16.326 1.00 91.62 210 GLU A O 1
ATOM 1712 N N . THR A 1 211 ? 9.161 2.658 -17.810 1.00 91.81 211 THR A N 1
ATOM 1713 C CA . THR A 1 211 ? 8.136 1.639 -18.071 1.00 91.81 211 THR A CA 1
ATOM 1714 C C . THR A 1 211 ? 8.723 0.244 -17.916 1.00 91.81 211 THR A C 1
ATOM 1716 O O . THR A 1 211 ? 9.816 -0.044 -18.409 1.00 91.81 211 THR A O 1
ATOM 1719 N N . LEU A 1 212 ? 7.961 -0.648 -17.279 1.00 93.31 212 LEU A N 1
ATOM 1720 C CA . LEU A 1 212 ? 8.261 -2.076 -17.235 1.00 93.31 212 LEU A CA 1
ATOM 1721 C C . LEU A 1 212 ? 7.215 -2.860 -18.007 1.00 93.31 212 LEU A C 1
A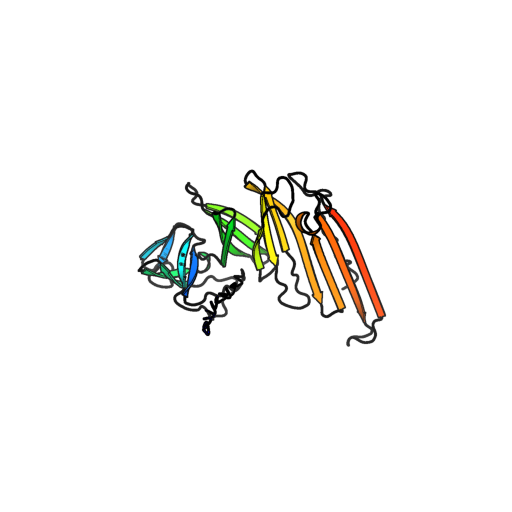TOM 1723 O O . LEU A 1 212 ? 6.018 -2.685 -17.802 1.00 93.31 212 LEU A O 1
ATOM 1727 N N . THR A 1 213 ? 7.677 -3.766 -18.857 1.00 95.50 213 THR A N 1
ATOM 1728 C CA . THR A 1 213 ? 6.833 -4.755 -19.524 1.00 95.50 213 THR A CA 1
ATOM 1729 C C . THR A 1 213 ? 7.228 -6.140 -19.034 1.00 95.50 213 THR A C 1
ATOM 1731 O O . THR A 1 213 ? 8.353 -6.592 -19.242 1.00 95.50 213 THR A O 1
ATOM 1734 N N . PHE A 1 214 ? 6.308 -6.819 -18.364 1.00 96.31 214 PHE A N 1
ATOM 1735 C CA . PHE A 1 214 ? 6.506 -8.125 -17.748 1.00 96.31 214 PHE A CA 1
ATOM 1736 C C . PHE A 1 214 ? 6.360 -9.280 -18.756 1.00 96.31 214 PHE A C 1
ATOM 1738 O O . PHE A 1 214 ? 5.702 -9.116 -19.791 1.00 96.31 214 PHE A O 1
ATOM 1745 N N . PRO A 1 215 ? 6.868 -10.491 -18.435 1.00 96.38 215 PRO A N 1
ATOM 1746 C CA . PRO A 1 215 ? 6.797 -11.652 -19.329 1.00 96.38 215 PRO A CA 1
ATOM 1747 C C . PRO A 1 215 ? 5.398 -11.945 -19.880 1.00 96.38 215 PRO A C 1
ATOM 1749 O O . PRO A 1 215 ? 5.234 -12.268 -21.057 1.00 96.38 215 PRO A O 1
ATOM 1752 N N . SER A 1 216 ? 4.367 -11.819 -19.040 1.00 95.31 216 SER A N 1
ATOM 1753 C CA . SER A 1 216 ? 2.972 -12.051 -19.442 1.00 95.31 216 SER A CA 1
ATOM 1754 C C . SER A 1 216 ? 2.443 -11.054 -20.481 1.00 95.31 216 SER A C 1
ATOM 1756 O O . SER A 1 216 ? 1.516 -11.390 -21.219 1.00 95.31 216 SER A O 1
ATOM 1758 N N . GLU A 1 217 ? 3.044 -9.867 -20.572 1.00 95.19 217 GLU A N 1
ATOM 1759 C CA . GLU A 1 217 ? 2.616 -8.774 -21.448 1.00 95.19 217 GLU A CA 1
ATOM 1760 C C . GLU A 1 217 ? 3.282 -8.878 -22.828 1.00 95.19 217 GLU A C 1
ATOM 1762 O O . GLU A 1 217 ? 2.592 -8.805 -23.843 1.00 95.19 217 GLU A O 1
ATOM 1767 N N . HIS A 1 218 ? 4.595 -9.138 -22.894 1.00 93.56 218 HIS A N 1
ATOM 1768 C CA . HIS A 1 218 ? 5.316 -9.235 -24.175 1.00 93.56 218 HIS A CA 1
ATOM 1769 C C . HIS A 1 218 ? 5.478 -10.667 -24.713 1.00 93.56 218 HIS A C 1
ATOM 1771 O O . HIS A 1 218 ? 5.794 -10.837 -25.888 1.00 93.56 218 HIS A O 1
ATOM 1777 N N . LYS A 1 219 ? 5.284 -11.704 -23.883 1.00 88.75 219 LYS A N 1
ATOM 1778 C CA . LYS A 1 219 ? 5.318 -13.139 -24.252 1.00 88.75 219 LYS A CA 1
ATOM 1779 C C . LYS A 1 219 ? 6.616 -13.635 -24.911 1.00 88.75 219 LYS A C 1
ATOM 1781 O O . LYS A 1 219 ? 6.651 -14.738 -25.450 1.00 88.75 219 LYS A O 1
ATOM 1786 N N . ASN A 1 220 ? 7.698 -12.865 -24.817 1.00 88.62 220 ASN A N 1
ATOM 1787 C CA . ASN A 1 220 ? 8.982 -13.146 -25.469 1.00 88.62 220 ASN A CA 1
ATOM 1788 C C . ASN A 1 220 ? 10.047 -13.582 -24.457 1.00 88.62 220 ASN A C 1
ATOM 1790 O O . ASN A 1 220 ? 11.086 -12.952 -24.348 1.00 88.62 220 ASN A O 1
ATOM 1794 N N . GLY A 1 221 ? 9.806 -14.663 -23.716 1.00 87.94 221 GLY A N 1
ATOM 1795 C CA . GLY A 1 221 ? 10.756 -15.189 -22.731 1.00 87.94 221 GLY A CA 1
ATOM 1796 C C . GLY A 1 221 ? 10.510 -14.706 -21.300 1.00 87.94 221 GLY A C 1
ATOM 1797 O O . GLY A 1 221 ? 9.524 -14.041 -21.009 1.00 87.94 221 GLY A O 1
ATOM 1798 N N . ASP A 1 222 ? 11.399 -15.117 -20.396 1.00 89.94 222 ASP A N 1
ATOM 1799 C CA . ASP A 1 222 ? 11.266 -14.948 -18.942 1.00 89.94 222 ASP A CA 1
ATOM 1800 C C . ASP A 1 222 ? 12.166 -13.806 -18.454 1.00 89.94 222 ASP A C 1
ATOM 1802 O O . ASP A 1 222 ? 13.230 -14.020 -17.868 1.00 89.94 222 ASP A O 1
ATOM 1806 N N . TYR A 1 223 ? 11.794 -12.586 -18.827 1.00 93.38 223 TYR A N 1
ATOM 1807 C CA . TYR A 1 223 ? 12.474 -11.362 -18.424 1.00 93.38 223 TYR A CA 1
ATOM 1808 C C . TYR A 1 223 ? 11.488 -10.196 -18.365 1.00 93.38 223 TYR A C 1
ATOM 1810 O O . TYR A 1 223 ? 10.402 -10.270 -18.922 1.00 93.38 223 TYR A O 1
ATOM 1818 N N . ILE A 1 224 ? 11.874 -9.122 -17.691 1.00 95.31 224 ILE A N 1
ATOM 1819 C CA . ILE A 1 224 ? 11.157 -7.850 -17.672 1.00 95.31 224 ILE A CA 1
ATOM 1820 C C . ILE A 1 224 ? 11.889 -6.911 -18.623 1.00 95.31 224 ILE A C 1
ATOM 1822 O O . ILE A 1 224 ? 13.115 -6.778 -18.548 1.00 95.31 224 ILE A O 1
ATOM 1826 N N . LEU A 1 225 ? 11.157 -6.282 -19.533 1.00 95.31 225 LEU A N 1
ATOM 1827 C CA . LEU A 1 225 ? 11.700 -5.234 -20.378 1.00 95.31 225 LEU A CA 1
ATOM 1828 C C . LEU A 1 225 ? 11.558 -3.895 -19.666 1.00 95.31 225 LEU A C 1
ATOM 1830 O O . LEU A 1 225 ? 10.443 -3.451 -19.415 1.00 95.31 225 LEU A O 1
ATOM 1834 N N . TYR A 1 226 ? 12.680 -3.269 -19.347 1.00 93.69 226 TYR A N 1
ATOM 1835 C CA . TYR A 1 226 ? 12.718 -1.915 -18.817 1.00 93.69 226 TYR A CA 1
ATOM 1836 C C . TYR A 1 226 ? 13.007 -0.933 -19.948 1.00 93.69 226 TYR A C 1
ATOM 1838 O O . TYR A 1 226 ? 13.931 -1.160 -20.736 1.00 93.69 226 TYR A O 1
ATOM 1846 N N . LYS A 1 227 ? 12.244 0.157 -19.991 1.00 93.25 227 LYS A N 1
ATOM 1847 C CA . LYS A 1 227 ? 12.462 1.294 -20.884 1.00 93.25 227 LYS A CA 1
ATOM 1848 C C . LYS A 1 227 ? 12.488 2.586 -20.082 1.00 93.25 227 LYS A C 1
ATOM 1850 O O . LYS A 1 227 ? 11.612 2.784 -19.245 1.00 93.25 227 LYS A O 1
ATOM 1855 N N . SER A 1 228 ? 13.463 3.437 -20.369 1.00 91.88 228 SER A N 1
ATOM 1856 C CA . SER A 1 228 ? 13.538 4.819 -19.893 1.00 91.88 228 SER A CA 1
ATOM 1857 C C . SER A 1 228 ? 13.437 5.734 -21.099 1.00 91.88 228 SER A C 1
ATOM 1859 O O . SER A 1 228 ? 14.170 5.541 -22.074 1.00 91.88 228 SER A O 1
ATOM 1861 N N . GLU A 1 229 ? 12.552 6.716 -21.040 1.00 91.56 229 GLU A N 1
AT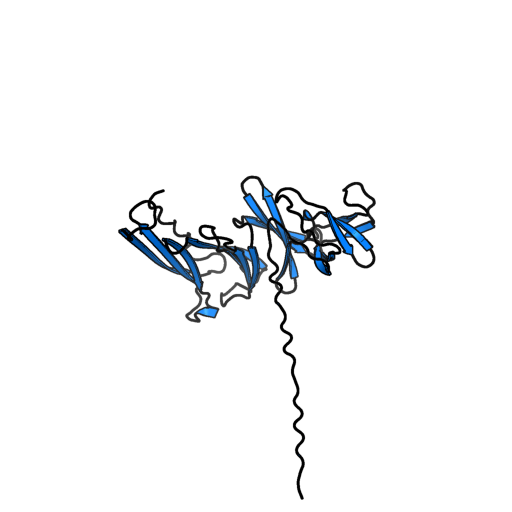OM 1862 C CA . GLU A 1 229 ? 12.461 7.782 -22.029 1.00 91.56 229 GLU A CA 1
ATOM 1863 C C . GLU A 1 229 ? 12.504 9.122 -21.307 1.00 91.56 229 GLU A C 1
ATOM 1865 O O . GLU A 1 229 ? 11.723 9.366 -20.390 1.00 91.56 229 GLU A O 1
ATOM 1870 N N . TYR A 1 230 ? 13.431 9.974 -21.720 1.00 89.69 230 TYR A N 1
ATOM 1871 C CA . TYR A 1 230 ? 13.579 11.335 -21.237 1.00 89.69 230 TYR A CA 1
ATOM 1872 C C . TYR A 1 230 ? 13.572 12.286 -22.429 1.00 89.69 230 TYR A C 1
ATOM 1874 O O . TYR A 1 230 ? 14.190 11.995 -23.462 1.00 89.69 230 TYR A O 1
ATOM 1882 N N . MET A 1 231 ? 12.918 13.427 -22.255 1.00 88.88 231 MET A N 1
ATOM 1883 C CA . MET A 1 231 ? 13.011 14.558 -23.163 1.00 88.88 231 MET A CA 1
ATOM 1884 C C . MET A 1 231 ? 13.023 15.859 -22.378 1.00 88.88 231 MET A C 1
ATOM 1886 O O . MET A 1 231 ? 12.273 16.005 -21.413 1.00 88.88 231 MET A O 1
ATOM 1890 N N . GLU A 1 232 ? 13.817 16.810 -22.849 1.00 88.06 232 GLU A N 1
ATOM 1891 C CA . GLU A 1 232 ? 13.787 18.191 -22.392 1.00 88.06 232 GLU A CA 1
ATOM 1892 C C . GLU A 1 232 ? 13.924 19.147 -23.578 1.00 88.06 232 GLU A C 1
ATOM 1894 O O . GLU A 1 232 ? 14.754 18.940 -24.463 1.00 88.06 232 GLU A O 1
ATOM 1899 N N . THR A 1 233 ? 13.102 20.193 -23.607 1.00 84.69 233 THR A N 1
ATOM 1900 C CA . THR A 1 233 ? 13.151 21.264 -24.603 1.00 84.69 233 THR A CA 1
ATOM 1901 C C . THR A 1 233 ? 13.477 22.590 -23.932 1.00 84.69 233 THR A C 1
ATOM 1903 O O . THR A 1 233 ? 12.723 23.083 -23.097 1.00 84.69 233 THR A O 1
ATOM 1906 N N . VAL A 1 234 ? 14.580 23.201 -24.354 1.00 82.62 234 VAL A N 1
ATOM 1907 C CA . VAL A 1 234 ? 15.008 24.538 -23.942 1.00 82.62 234 VAL A CA 1
ATOM 1908 C C . VAL A 1 234 ? 14.424 25.561 -24.914 1.00 82.62 234 VAL A C 1
ATOM 1910 O O . VAL A 1 234 ? 14.581 25.421 -26.128 1.00 82.62 234 VAL A O 1
ATOM 1913 N N . TYR A 1 235 ? 13.778 26.603 -24.394 1.00 80.88 235 TYR A N 1
ATOM 1914 C CA . TYR A 1 235 ? 13.141 27.671 -25.177 1.00 80.88 235 TYR A CA 1
ATOM 1915 C C . TYR A 1 235 ? 13.919 28.991 -25.092 1.00 80.88 235 TYR A C 1
ATOM 1917 O O . TYR A 1 235 ? 14.620 29.246 -24.113 1.00 80.88 235 TYR A O 1
ATOM 1925 N N . GLU A 1 236 ? 13.790 29.849 -26.109 1.00 76.00 236 GLU A N 1
ATOM 1926 C CA . GLU A 1 236 ? 14.390 31.188 -26.096 1.00 76.00 236 GLU A CA 1
ATOM 1927 C C . GLU A 1 236 ? 13.550 32.184 -25.283 1.00 76.00 236 GLU A C 1
ATOM 1929 O O . GLU A 1 236 ? 12.387 32.450 -25.594 1.00 76.00 236 GLU A O 1
ATOM 1934 N N . GLY A 1 237 ? 14.172 32.775 -24.256 1.00 65.75 237 GLY A N 1
ATOM 1935 C CA . GLY A 1 237 ? 13.567 33.786 -23.385 1.00 65.75 237 GLY A CA 1
ATOM 1936 C C . GLY A 1 237 ? 12.531 33.241 -22.389 1.00 65.75 237 GLY A C 1
ATOM 1937 O O . GLY A 1 237 ? 12.130 32.084 -22.435 1.00 65.75 237 GLY A O 1
ATOM 1938 N N . ASP A 1 238 ? 12.062 34.107 -21.487 1.00 62.34 238 ASP A N 1
ATOM 1939 C CA . ASP A 1 238 ? 11.242 33.723 -20.320 1.00 62.34 238 ASP A CA 1
ATOM 1940 C C . ASP A 1 238 ? 9.776 33.342 -20.648 1.00 62.34 238 ASP A C 1
ATOM 1942 O O . ASP A 1 238 ? 8.996 33.047 -19.746 1.00 62.34 238 ASP A O 1
ATOM 1946 N N . ASN A 1 239 ? 9.367 33.378 -21.923 1.00 59.72 239 ASN A N 1
ATOM 1947 C CA . ASN A 1 239 ? 7.964 33.272 -22.357 1.00 59.72 239 ASN A CA 1
ATOM 1948 C C . ASN A 1 239 ? 7.717 32.148 -23.381 1.00 59.72 239 ASN A C 1
ATOM 1950 O O . ASN A 1 239 ? 6.939 32.358 -24.310 1.00 59.72 239 ASN A O 1
ATOM 1954 N N . TYR A 1 240 ? 8.360 30.981 -23.235 1.00 64.88 240 TYR A N 1
ATOM 1955 C CA . TYR A 1 240 ? 8.165 29.832 -24.142 1.00 64.88 240 TYR A CA 1
ATOM 1956 C C . TYR A 1 240 ? 8.185 30.254 -25.621 1.00 64.88 240 TYR A C 1
ATOM 1958 O O . TYR A 1 240 ? 7.208 30.065 -26.349 1.00 64.88 240 TYR A O 1
ATOM 1966 N N . GLY A 1 241 ? 9.267 30.933 -26.018 1.00 69.38 241 GLY A N 1
ATOM 1967 C CA . GLY A 1 241 ? 9.480 31.408 -27.384 1.00 69.38 241 GLY A CA 1
ATOM 1968 C C . GLY A 1 241 ? 9.733 30.264 -28.368 1.00 69.38 241 GLY A C 1
ATOM 1969 O O . GLY A 1 241 ? 9.194 29.168 -28.232 1.00 69.38 241 GLY A O 1
ATOM 1970 N N . ASP A 1 242 ? 10.575 30.493 -29.372 1.00 76.12 242 ASP A N 1
ATOM 1971 C CA . ASP A 1 242 ? 10.967 29.406 -30.269 1.00 76.12 242 ASP A CA 1
ATOM 1972 C C . ASP A 1 242 ? 11.859 28.389 -29.514 1.00 76.12 242 ASP A C 1
ATOM 1974 O O . ASP A 1 242 ? 12.709 28.789 -28.708 1.00 76.12 242 ASP A O 1
ATOM 1978 N N . PRO A 1 243 ? 11.675 27.069 -29.724 1.00 77.12 243 PRO A N 1
ATOM 1979 C CA . PRO A 1 243 ? 12.520 26.055 -29.101 1.00 77.12 243 PRO A CA 1
ATOM 1980 C C . PRO A 1 243 ? 13.955 26.163 -29.636 1.00 77.12 243 PRO A C 1
ATOM 1982 O O . PRO A 1 243 ? 14.185 26.114 -30.846 1.00 77.12 243 PRO A O 1
ATOM 1985 N N . ILE A 1 244 ? 14.925 26.293 -28.730 1.00 83.31 244 ILE A N 1
ATOM 1986 C CA . ILE A 1 244 ? 16.359 26.380 -29.040 1.00 83.31 244 ILE A CA 1
ATOM 1987 C C . ILE A 1 244 ? 16.930 24.983 -29.274 1.00 83.31 244 ILE A C 1
ATOM 1989 O O . ILE A 1 244 ? 17.675 24.754 -30.229 1.00 83.31 244 ILE A O 1
ATOM 1993 N N . GLN A 1 245 ? 16.618 24.056 -28.370 1.00 84.12 245 GLN A N 1
ATOM 1994 C CA . GLN A 1 245 ? 17.215 22.729 -28.343 1.00 84.12 245 GLN A CA 1
ATOM 1995 C C . GLN A 1 245 ? 16.251 21.738 -27.702 1.00 84.12 245 GLN A C 1
ATOM 1997 O O . GLN A 1 245 ? 15.628 22.052 -26.693 1.00 84.12 245 GLN A O 1
ATOM 2002 N N . THR A 1 246 ? 16.186 20.532 -28.258 1.00 85.50 246 THR A N 1
ATOM 2003 C CA . THR A 1 246 ? 15.527 19.388 -27.626 1.00 85.50 246 THR A CA 1
ATOM 2004 C C . THR A 1 246 ? 16.557 18.285 -27.428 1.00 85.50 246 THR A C 1
ATOM 2006 O O . THR A 1 246 ? 17.242 17.891 -28.376 1.00 85.50 246 THR A O 1
ATOM 2009 N N . GLU A 1 247 ? 16.681 17.800 -26.198 1.00 86.69 247 GLU A N 1
ATOM 2010 C CA . GLU A 1 247 ? 17.491 16.640 -25.843 1.00 86.69 247 GLU A CA 1
ATOM 2011 C C . GLU A 1 247 ? 16.572 15.445 -25.607 1.00 86.69 247 GLU A C 1
ATOM 2013 O O . GLU A 1 247 ? 15.585 15.544 -24.885 1.00 86.69 247 GLU A O 1
ATOM 2018 N N . GLU A 1 248 ? 16.893 14.309 -26.225 1.00 88.75 248 GLU A N 1
ATOM 2019 C CA . GLU A 1 248 ? 16.155 13.061 -26.046 1.00 88.75 248 GLU A CA 1
ATOM 2020 C C . GLU A 1 248 ? 17.115 11.938 -25.668 1.00 88.75 248 GLU A C 1
ATOM 2022 O O . GLU A 1 248 ? 18.122 11.689 -26.340 1.00 88.75 248 GLU A O 1
ATOM 2027 N N . HIS A 1 249 ? 16.760 11.204 -24.619 1.00 88.12 249 HIS A N 1
ATOM 2028 C CA . HIS A 1 249 ? 17.491 10.029 -24.176 1.00 88.12 249 HIS A CA 1
ATOM 2029 C C . HIS A 1 249 ? 16.534 8.852 -24.054 1.00 88.12 249 HIS A C 1
ATOM 2031 O O . HIS A 1 249 ? 15.505 8.927 -23.387 1.00 88.12 249 HIS A O 1
ATOM 2037 N N . LYS A 1 250 ? 16.887 7.738 -24.700 1.00 91.25 250 LYS A N 1
ATOM 2038 C CA . LYS A 1 250 ? 16.143 6.483 -24.600 1.00 91.25 250 LYS A CA 1
ATOM 2039 C C . LYS A 1 250 ? 17.084 5.361 -24.218 1.00 91.25 250 LYS A C 1
ATOM 2041 O O . LYS A 1 250 ? 18.148 5.206 -24.821 1.00 91.25 250 LYS A O 1
ATOM 2046 N N . SER A 1 251 ? 16.680 4.562 -23.243 1.00 89.88 251 SER A N 1
ATOM 2047 C CA . SER A 1 251 ? 17.407 3.365 -22.846 1.00 89.88 251 SER A CA 1
ATOM 2048 C C . SER A 1 251 ? 16.463 2.178 -22.732 1.00 89.88 251 SER A C 1
ATOM 2050 O O . SER A 1 251 ? 15.291 2.304 -22.378 1.00 89.88 251 SER A O 1
ATOM 2052 N N . GLU A 1 252 ? 16.986 1.001 -23.057 1.00 92.94 252 GLU A N 1
ATOM 2053 C CA . GLU A 1 252 ? 16.256 -0.255 -22.959 1.00 92.94 252 GLU A CA 1
ATOM 2054 C C . GLU A 1 252 ? 17.160 -1.301 -22.313 1.00 92.94 252 GLU A C 1
ATOM 2056 O O . GLU A 1 252 ? 18.341 -1.429 -22.655 1.00 92.94 252 GLU A O 1
ATOM 2061 N N . ARG A 1 253 ? 16.621 -2.038 -21.340 1.00 91.62 253 ARG A N 1
ATOM 2062 C CA . ARG A 1 253 ? 17.361 -3.066 -20.606 1.00 91.62 253 ARG A CA 1
ATOM 2063 C C . ARG A 1 253 ? 16.492 -4.294 -20.396 1.00 91.62 253 ARG A C 1
ATOM 2065 O O . ARG A 1 253 ? 15.321 -4.202 -20.039 1.00 91.62 253 ARG A O 1
ATOM 2072 N N . VAL A 1 254 ? 17.107 -5.460 -20.553 1.00 94.25 254 VAL A N 1
ATOM 2073 C CA . VAL A 1 254 ? 16.502 -6.738 -20.179 1.00 94.25 254 VAL A CA 1
ATOM 2074 C C . VAL A 1 254 ? 16.867 -7.041 -18.732 1.00 94.25 254 VAL A C 1
ATOM 2076 O O . VAL A 1 254 ? 18.043 -7.202 -18.403 1.00 94.25 254 VAL A O 1
ATOM 2079 N N . LEU A 1 255 ? 15.854 -7.134 -17.878 1.00 93.38 255 LEU A N 1
ATOM 2080 C CA . LEU A 1 255 ? 15.978 -7.439 -16.459 1.00 93.38 255 LEU A CA 1
ATOM 2081 C C . LEU A 1 255 ? 15.512 -8.873 -16.202 1.00 93.38 255 LEU A C 1
ATOM 2083 O O . LEU A 1 255 ? 14.434 -9.277 -16.629 1.00 93.38 255 LEU A O 1
ATOM 2087 N N . LYS A 1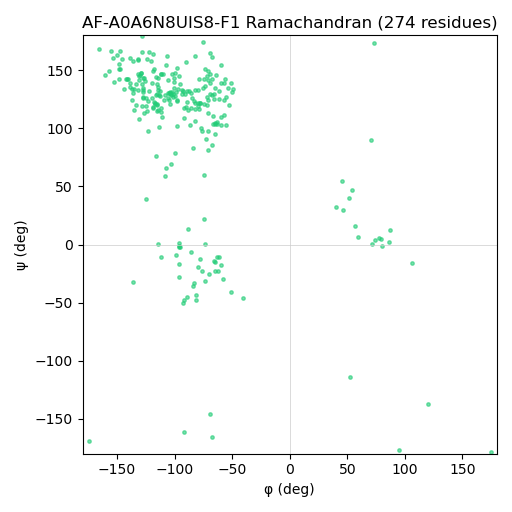 256 ? 16.309 -9.666 -15.491 1.00 92.69 256 LYS A N 1
ATOM 2088 C CA . LYS A 1 256 ? 15.979 -11.052 -15.148 1.00 92.69 256 LYS A CA 1
ATOM 2089 C C . LYS A 1 256 ? 15.852 -11.216 -13.650 1.00 92.69 256 LYS A C 1
ATOM 2091 O O . LYS A 1 256 ? 16.774 -10.884 -12.909 1.00 92.69 256 LYS A O 1
ATOM 2096 N N . TRP A 1 257 ? 14.740 -11.793 -13.222 1.00 91.75 257 TRP A N 1
ATOM 2097 C CA . TRP A 1 257 ? 14.561 -12.241 -11.851 1.00 91.75 257 TRP A CA 1
ATOM 2098 C C . TRP A 1 257 ? 15.211 -13.615 -11.667 1.00 91.75 257 TRP A C 1
ATOM 2100 O O . TRP A 1 257 ? 14.859 -14.566 -12.365 1.00 91.75 257 TRP A O 1
ATOM 2110 N N . ASN A 1 258 ? 16.164 -13.732 -10.741 1.00 87.75 258 ASN A N 1
ATOM 2111 C CA . ASN A 1 258 ? 16.853 -15.001 -10.472 1.00 87.75 258 ASN A CA 1
ATOM 2112 C C . ASN A 1 258 ? 16.252 -15.800 -9.297 1.00 87.75 258 ASN A C 1
ATOM 2114 O O . ASN A 1 258 ? 16.750 -16.878 -8.981 1.00 87.75 258 ASN A O 1
ATOM 2118 N N . GLY A 1 259 ? 15.183 -15.299 -8.669 1.00 84.50 259 GLY A N 1
ATOM 2119 C CA . GLY A 1 259 ? 14.589 -15.878 -7.459 1.00 84.50 259 GLY A CA 1
ATOM 2120 C C . GLY A 1 259 ? 14.866 -15.085 -6.182 1.00 84.50 259 GLY A C 1
ATOM 2121 O O . GLY A 1 259 ? 14.166 -15.298 -5.199 1.00 84.50 259 GLY A O 1
ATOM 2122 N N . SER A 1 260 ? 15.838 -14.171 -6.197 1.00 84.38 260 SER A N 1
ATOM 2123 C CA . SER A 1 260 ? 16.176 -13.322 -5.046 1.00 84.38 260 SER A CA 1
ATOM 2124 C C . SER A 1 260 ? 16.414 -11.859 -5.407 1.00 84.38 260 SER A C 1
ATOM 2126 O O . SER A 1 260 ? 16.135 -10.975 -4.608 1.00 84.38 260 SER A O 1
ATOM 2128 N N . GLU A 1 261 ? 16.945 -11.584 -6.595 1.00 87.06 261 GLU A N 1
ATOM 2129 C CA . GLU A 1 261 ? 17.218 -10.227 -7.053 1.00 87.06 261 GLU A CA 1
ATOM 2130 C C . GLU A 1 261 ? 17.002 -10.082 -8.562 1.00 87.06 261 GLU A C 1
ATOM 2132 O O . GLU A 1 261 ? 17.011 -11.051 -9.334 1.00 87.06 261 GLU A O 1
ATOM 2137 N N . ILE A 1 262 ? 16.815 -8.834 -8.987 1.00 89.56 262 ILE A N 1
ATOM 2138 C CA . ILE A 1 262 ? 16.834 -8.466 -10.397 1.00 89.56 262 ILE A CA 1
ATOM 2139 C C . ILE A 1 262 ? 18.288 -8.355 -10.869 1.00 89.56 262 ILE A C 1
ATOM 2141 O O . ILE A 1 262 ? 19.117 -7.703 -10.236 1.00 89.56 262 ILE A O 1
ATOM 2145 N N . THR A 1 263 ? 18.581 -8.968 -12.016 1.00 87.25 263 THR A N 1
ATOM 2146 C CA . THR A 1 263 ? 19.889 -8.950 -12.678 1.00 87.25 263 THR A CA 1
ATOM 2147 C C . THR A 1 263 ? 19.776 -8.386 -14.104 1.00 87.25 263 THR A C 1
ATOM 2149 O O . THR A 1 263 ? 18.904 -8.825 -14.856 1.00 87.25 263 THR A O 1
ATOM 2152 N N . PRO A 1 264 ? 20.642 -7.439 -14.517 1.00 85.56 264 PRO A N 1
ATOM 2153 C CA . PRO A 1 264 ? 21.616 -6.725 -13.684 1.00 85.56 264 PRO A CA 1
ATOM 2154 C C . PRO A 1 264 ? 20.923 -5.944 -12.559 1.00 85.56 264 PRO A C 1
ATOM 2156 O O . PRO A 1 264 ? 19.750 -5.598 -12.691 1.00 85.56 264 PRO A O 1
ATOM 2159 N N . LYS A 1 265 ? 21.645 -5.689 -11.455 1.00 81.12 265 LYS A N 1
ATOM 2160 C CA . LYS A 1 265 ? 21.095 -4.943 -10.315 1.00 81.12 265 LYS A CA 1
ATOM 2161 C C . LYS A 1 265 ? 20.513 -3.634 -10.827 1.00 81.12 265 LYS A C 1
ATOM 2163 O O . LYS A 1 265 ? 21.240 -2.842 -11.433 1.00 81.12 265 LYS A O 1
ATOM 2168 N N . PHE A 1 266 ? 19.215 -3.442 -10.609 1.00 74.56 266 PHE A N 1
ATOM 2169 C CA . PHE A 1 266 ? 18.548 -2.254 -11.099 1.00 74.56 266 PHE A CA 1
ATOM 2170 C C . PHE A 1 266 ? 19.178 -1.020 -10.450 1.00 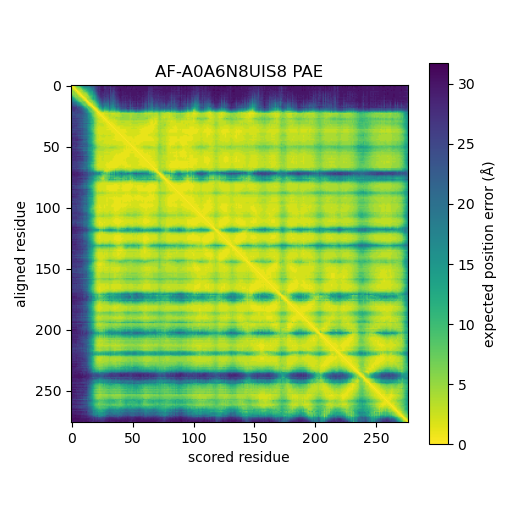74.56 266 PHE A C 1
ATOM 2172 O O . PHE A 1 266 ? 19.309 -0.922 -9.229 1.00 74.56 266 PHE A O 1
ATOM 2179 N N . LYS A 1 267 ? 19.623 -0.109 -11.306 1.00 74.56 267 LYS A N 1
ATOM 2180 C CA . LYS A 1 267 ? 19.982 1.251 -10.949 1.00 74.56 267 LYS A CA 1
ATOM 2181 C C . LYS A 1 267 ? 19.134 2.126 -11.842 1.00 74.56 267 LYS A C 1
ATOM 2183 O O . LYS A 1 267 ? 19.312 2.058 -13.067 1.00 74.56 267 LYS A O 1
ATOM 2188 N N . GLN A 1 268 ? 18.243 2.879 -11.207 1.00 70.06 268 GLN A N 1
ATOM 2189 C CA . GLN A 1 268 ? 17.524 3.957 -11.858 1.00 70.06 268 GLN A CA 1
ATOM 2190 C C . GLN A 1 268 ? 18.546 4.818 -12.593 1.00 70.06 268 GLN A C 1
ATOM 2192 O O . GLN A 1 268 ? 19.643 5.072 -12.072 1.00 70.06 268 GLN A O 1
ATOM 2197 N N . GLU A 1 269 ? 18.250 5.156 -13.841 1.00 70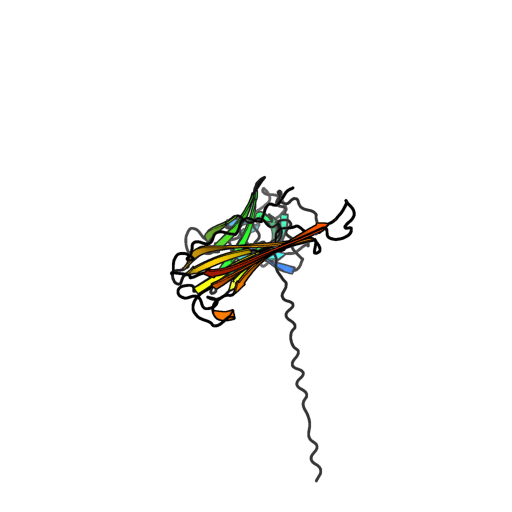.00 269 GLU A N 1
ATOM 2198 C CA . GLU A 1 269 ? 19.123 6.079 -14.550 1.00 70.00 269 GLU A CA 1
ATOM 2199 C C . GLU A 1 269 ? 19.047 7.430 -13.839 1.00 70.00 269 GLU A C 1
ATOM 2201 O O . GLU A 1 269 ? 17.958 7.835 -13.441 1.00 70.00 269 GLU A O 1
ATOM 2206 N N . PRO A 1 270 ? 20.181 8.100 -13.581 1.00 64.31 270 PRO A N 1
ATOM 2207 C CA . PRO A 1 270 ? 20.102 9.457 -13.073 1.00 64.31 270 PRO A CA 1
ATOM 2208 C C . PRO A 1 270 ? 19.342 10.290 -14.105 1.00 64.31 270 PRO A C 1
ATOM 2210 O O . PRO A 1 270 ? 19.599 10.135 -15.304 1.00 64.31 270 PRO A O 1
ATOM 2213 N N . MET A 1 271 ? 18.448 11.175 -13.651 1.00 61.12 271 MET A N 1
ATOM 2214 C CA . MET A 1 271 ? 17.960 12.236 -14.531 1.00 61.12 271 MET A CA 1
ATOM 2215 C C . MET A 1 271 ? 19.186 12.910 -15.154 1.00 61.12 271 MET A C 1
ATOM 2217 O O . MET A 1 271 ? 20.134 13.211 -14.416 1.00 61.12 271 MET A O 1
ATOM 2221 N N . PRO A 1 272 ? 19.223 13.115 -16.478 1.00 57.47 272 PRO A N 1
ATOM 2222 C CA . PRO A 1 272 ? 20.197 14.003 -17.085 1.00 57.47 272 PRO A CA 1
ATOM 2223 C C . PRO A 1 272 ? 20.054 15.370 -16.408 1.00 57.47 272 PRO A C 1
ATOM 2225 O O . PRO A 1 272 ? 19.081 16.082 -16.615 1.00 57.47 272 PRO A O 1
ATOM 2228 N N . VAL A 1 273 ? 20.969 15.697 -15.494 1.00 49.53 273 VAL A N 1
ATOM 2229 C CA . VAL A 1 273 ? 20.964 16.992 -14.811 1.00 49.53 273 VAL A CA 1
ATOM 2230 C C . VAL A 1 273 ? 21.685 17.968 -15.725 1.00 49.53 273 VAL A C 1
ATOM 2232 O O . VAL A 1 273 ? 22.883 18.197 -15.563 1.00 49.53 273 VAL A O 1
ATOM 2235 N N . ASN A 1 274 ? 20.973 18.525 -16.698 1.00 42.59 274 ASN A N 1
ATOM 2236 C CA . ASN A 1 274 ? 21.458 19.678 -17.441 1.00 42.59 274 ASN A CA 1
ATOM 2237 C C . ASN A 1 274 ? 20.807 20.950 -16.878 1.00 42.59 274 ASN A C 1
ATOM 2239 O O . ASN A 1 274 ? 19.885 21.499 -17.451 1.00 42.59 274 ASN A O 1
ATOM 2243 N N . GLY A 1 275 ? 21.351 21.412 -15.745 1.00 42.69 275 GLY A N 1
ATOM 2244 C CA . GLY A 1 275 ? 21.349 22.824 -15.341 1.00 42.69 275 GLY A CA 1
ATOM 2245 C C . GLY A 1 275 ? 20.017 23.446 -14.908 1.00 42.69 275 GLY A C 1
ATOM 2246 O O . GLY A 1 275 ? 19.367 24.116 -15.701 1.00 42.69 275 GLY A O 1
ATOM 2247 N N . TRP A 1 276 ? 19.727 23.361 -13.607 1.00 33.53 276 TRP A N 1
ATOM 2248 C CA . TRP A 1 276 ? 19.094 24.476 -12.889 1.00 33.53 276 TRP A CA 1
ATOM 2249 C C . TRP A 1 276 ? 20.181 25.431 -12.384 1.00 33.53 276 TRP A C 1
ATOM 2251 O O . TRP A 1 276 ? 21.231 24.919 -11.920 1.00 33.53 276 TRP A O 1
#

Solvent-accessible surface area (backbone atoms only — not comparable to full-atom values): 15887 Å² total; per-residue (Å²): 142,81,87,83,82,84,83,82,81,80,80,76,77,76,77,76,73,74,76,76,84,68,51,37,43,59,67,73,79,53,49,56,71,38,76,42,36,28,49,33,63,73,39,56,35,11,68,41,84,50,94,86,42,58,67,78,46,74,36,52,55,60,42,66,31,31,29,66,50,60,53,92,62,93,61,58,67,87,52,78,49,66,40,47,30,31,47,91,93,44,73,28,20,41,52,48,82,33,38,26,53,39,78,47,64,59,93,90,40,60,36,29,25,42,79,46,73,50,101,91,46,40,30,42,37,38,38,38,72,47,99,50,91,64,58,48,50,80,47,77,40,85,47,90,50,64,35,31,33,79,45,72,45,59,36,50,60,44,74,64,34,48,31,29,43,34,42,40,29,50,49,90,48,72,67,33,65,15,33,33,37,40,31,37,23,28,77,88,68,53,77,36,88,60,50,70,46,47,30,33,40,33,95,84,39,32,37,38,43,51,48,78,43,40,17,63,75,71,68,77,57,79,39,32,42,38,37,41,42,38,38,40,49,45,48,47,67,99,71,75,46,64,75,74,47,74,50,76,48,76,49,75,45,76,33,30,72,76,73,80,51,47,40,67,73,84,68,77,77,74,77,84,82,81,76,133

Secondary structure (DSSP, 8-state):
--PPPP-----------------EESS----TT-EEEB-SSSEEEESSSSTTSPEEEEE-TT-EEEE-S---S---TT---EEEEEETTEEEEEEGGGB-S-EEEETTEEEEEEEEEETTEEEEEEEEE-SSSSSEEEEEEEE--SEEEEEEEE-TT-TTEEEEEEEEEP--STT--EEEEEEEEETT--EEEEEEEEEEEEBTTEEEEEEEE-HHHH-SSS-EEEEEEEEEEEESTTTT-SEEEEEEEEEEEEEEE-SSSEESPP-PPPP-----

Foldseek 3Di:
DDDDDDDDDPPPPDPPPPPPQQKQFLFFKDAAFDKWWWQDAQFFFAAAFDDPGDGPDTDGGGQIKGFHHIPPDPDHSQDWGWTFIDRDPDTGTGTPQGIFSDWDDDPNWIWGWDWDDDPQWIKIKIWTADPDPVRTDIDIDTDDARMWHWDKAAPLQAPQFGIKIKIWHDDPDAQRWTWTWIWTQGPVGDTARADTDTWHHHPPQWTWDWDWDQCNRPVPDRWIKIKIKIKHWDAPDPPRHHTPDMDIDIDIDTWHDPNHYIPPHDDDDPDPPDDD

Sequence (276 aa):
MCKLLWIILAFWGTLIQAQNDEYISVYPAFTTSQQIYLFGDQVHLRSEPKSDSKSLTVLEIGSPLIILEDNNQNYSKDEPFWVHVRYNDKAGYIRSDFLSLQTVELNGVPLYTQLENNEDKTTLKIRIPTQSIPAYYEKTFEVFSTMMQLEVFGSKGLKNVRNILHINYFAEACGIDGGGKYIFIDASGHWHDAFSYVQVSDAGIFYWQETLTFPSEHKNGDYILYKSEYMETVYEGDNYGDPIQTEEHKSERVLKWNGSEITPKFKQEPMPVNGW

Radius of gyration: 24.02 Å; Cα contacts (8 Å, |Δi|>4): 591; chains: 1; bounding box: 73×56×68 Å

Nearest PDB structures (foldseek):
  3od9-assembly2_C-2  TM=6.772E-01  e=8.908E-01  Aeromonas hydrophila subsp. hydrophila ATCC 7966
  8qzv-assembly1_A  TM=2.198E-01  e=1.429E-01  Trichomonas vaginalis
  7ucz-assembly2_B  TM=2.906E-01  e=1.513E+00  Homo sapiens
  6lqt-assembly1_AG  TM=1.864E-01  e=5.244E-01  Saccharomyces cerevisiae S288C